Protein AF-0000000087150899 (afdb_homodimer)

Secondary structure (DSSP, 8-state):
----EEEEEEEEEEES-HHHHHHHHHHHH-PEEEEE---TTSPPEEEEEETTEEEEEEETTS-TTTS---TT--TT--EEEEEESS-HHHHHHHHHHTTPPEEEEEEEEE-SSSEEEEEEEE-TT--EEEEEEE-GGG-/----EEEEEEEEEEES-HHHHHHHHHHHH-PEEEEE---TTSPPEEEEEETTEEEEEEETTS-TTTS---TT--BT--EEEEEESS-HHHHHHHHHHTTPPEEEEEEEEE-SSSEEEEEEEE-TT--EEEEEEE-GGG-

Solvent-accessible surface area (backbone atoms only — not comparable to full-atom values): 14673 Å² total; per-residue (Å²): 123,87,49,47,39,46,44,72,34,35,38,51,48,36,28,92,45,61,69,63,46,52,52,44,45,28,68,64,38,45,30,44,82,44,76,46,71,85,46,93,95,50,78,64,45,37,32,38,38,31,67,76,25,29,34,39,55,38,52,59,83,53,56,49,87,84,53,66,62,19,74,40,59,42,44,10,33,48,28,41,29,31,31,31,87,55,50,62,68,52,49,52,52,44,34,53,75,68,70,45,67,72,74,44,63,75,41,81,42,81,50,56,75,43,61,25,39,29,35,28,30,59,50,95,62,30,17,26,37,32,48,25,26,67,52,86,83,65,113,123,87,49,46,40,45,42,74,34,34,36,50,46,35,28,90,45,60,69,63,46,52,51,46,45,28,68,65,37,45,31,44,81,43,76,45,72,84,46,93,96,50,79,64,46,38,33,37,37,30,66,76,24,29,37,39,56,37,53,59,82,53,55,51,86,83,54,66,64,20,73,41,58,44,42,10,32,47,29,41,31,31,30,31,88,56,50,63,68,50,48,53,52,44,34,54,76,68,70,46,68,72,75,44,63,77,40,81,42,82,48,54,74,41,60,26,38,29,35,30,31,60,49,94,61,31,18,26,37,31,47,25,23,67,50,86,85,65,111

Sequence (278 aa):
MAVKVNALDHLVINVTDVVRSVAWYSRILGMEVKVFDPGKGKTPRTSLVFGHQKINVRPRDADKVEWFTADHEAAGSDDLCFLTASTPAEVVAHLKANGVKIEEGPVAKQGARGTLRSVYCRDPDGSLIEISSYEDGAKMAVKVNALDHLVINVTDVVRSVAWYSRILGMEVKVFDPGKGKTPRTSLVFGHQKINVRPRDADKVEWFTADHEAAGSDDLCFLTASTPAEVVAHLKANGVKIEEGPVAKQGARGTLRSVYCRDPDGSLIEISSYEDGAK

Radius of gyration: 18.04 Å; Cα contacts (8 Å, |Δi|>4): 705; chains: 2; bounding box: 52×46×37 Å

Organism: NCBI:txid2511166

InterPro domains:
  IPR004360 Glyoxalase/fosfomycin resistance/dioxygenase domain [PF00903] (8-131)
  IPR029068 Glyoxalase/Bleomycin resistance protein/Dihydroxybiphenyl dioxygenase [G3DSA:3.10.180.10] (9-134)
  IPR029068 Glyoxalase/Bleomycin resistance protein/Dihydroxybiphenyl dioxygenase [SSF54593] (4-134)
  IPR037523 Vicinal oxygen chelate (VOC), core domain [PS51819] (7-134)
  IPR050383 Glyoxalase I/Fosfomycin Resistance Protein Families [PTHR21366] (4-132)

Foldseek 3Di:
DDDDDDDDAEEEAEAQDQVQQQVQCCQLVVWDKDWDDPDDPDDIWIWTDDDRHIYTYHHNPDDCVNPNDDPDHDHQPAEDEDEDPDDQVVSVVSCVVVVFDWPDDQDWDADPQGIWGWIWTAGPRNHIYIYIYDDPPSD/DDDDDDDDAEEEAEAQDQVQQQVQCCQLVVWDKDWDDPDDPDDIWIWTDDDRHIYTYHHNPDDCVNPNDDPDHDHQPAEDEDEDPDDQVVSVVSCVVVPFDWPDDQDWDADPQGIWGWIWTAGPRNHIYIYIYDDPPSD

Structure (mmCIF,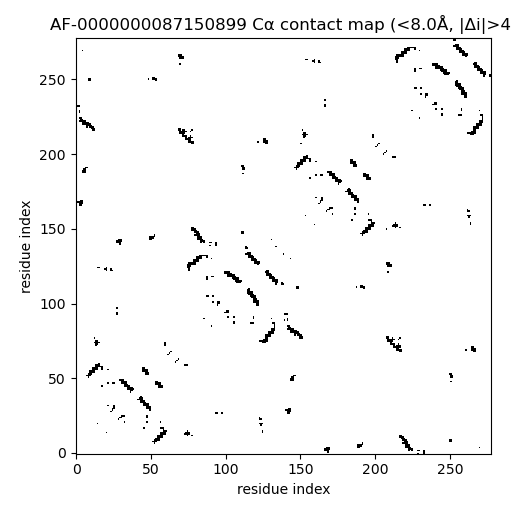 N/CA/C/O backbone):
data_AF-0000000087150899-model_v1
#
loop_
_entity.id
_entity.type
_entity.pdbx_description
1 polymer 'Virulence protein'
#
loop_
_atom_site.group_PDB
_atom_site.id
_atom_site.type_symbol
_atom_site.label_atom_id
_atom_site.label_alt_id
_atom_site.label_comp_id
_atom_site.label_asym_id
_atom_site.label_entity_id
_atom_site.label_seq_id
_atom_site.pdbx_PDB_ins_code
_atom_site.Cartn_x
_atom_site.Cartn_y
_atom_site.Cartn_z
_atom_site.occupancy
_atom_site.B_iso_or_equiv
_atom_site.auth_seq_id
_atom_site.auth_comp_id
_atom_site.auth_asym_id
_atom_site.auth_atom_id
_atom_site.pdbx_PDB_model_num
ATOM 1 N N . MET A 1 1 ? 9.844 -14.883 -20.375 1 64 1 MET A N 1
ATOM 2 C CA . MET A 1 1 ? 9.789 -13.422 -20.422 1 64 1 MET A CA 1
ATOM 3 C C . MET A 1 1 ? 9.742 -12.836 -19.016 1 64 1 MET A C 1
ATOM 5 O O . MET A 1 1 ? 9.258 -13.484 -18.078 1 64 1 MET A O 1
ATOM 9 N N . ALA A 1 2 ? 10.398 -11.664 -18.828 1 86.12 2 ALA A N 1
ATOM 10 C CA . ALA A 1 2 ? 10.562 -11.109 -17.484 1 86.12 2 ALA A CA 1
ATOM 11 C C . ALA A 1 2 ? 9.266 -10.461 -17 1 86.12 2 ALA A C 1
ATOM 13 O O . ALA A 1 2 ? 8.586 -9.766 -17.75 1 86.12 2 ALA A O 1
ATOM 14 N N . VAL A 1 3 ? 8.742 -10.875 -15.938 1 96.56 3 VAL A N 1
ATOM 15 C CA . VAL A 1 3 ? 7.547 -10.297 -15.328 1 96.56 3 VAL A CA 1
ATOM 16 C C . VAL A 1 3 ? 7.871 -8.914 -14.773 1 96.56 3 VAL A C 1
ATOM 18 O O . VAL A 1 3 ? 8.875 -8.734 -14.078 1 96.56 3 VAL A O 1
ATOM 21 N N . LYS A 1 4 ? 7.031 -7.926 -15.133 1 98.12 4 LYS A N 1
ATOM 22 C CA . LYS A 1 4 ? 7.148 -6.555 -14.648 1 98.12 4 LYS A CA 1
ATOM 23 C C . LYS A 1 4 ? 5.797 -6.016 -14.188 1 98.12 4 LYS A C 1
ATOM 25 O O . LYS A 1 4 ? 4.809 -6.098 -14.922 1 98.12 4 LYS A O 1
ATOM 30 N N . VAL A 1 5 ? 5.762 -5.508 -12.984 1 98.5 5 VAL A N 1
ATOM 31 C CA . VAL A 1 5 ? 4.52 -4.93 -12.484 1 98.5 5 VAL A CA 1
ATOM 32 C C . VAL A 1 5 ? 4.484 -3.436 -12.805 1 98.5 5 VAL A C 1
ATOM 34 O O . VAL A 1 5 ? 5.527 -2.797 -12.938 1 98.5 5 VAL A O 1
ATOM 37 N N . ASN A 1 6 ? 3.234 -2.873 -12.859 1 97.5 6 ASN A N 1
ATOM 38 C CA . ASN A 1 6 ? 3.184 -1.495 -13.344 1 97.5 6 ASN A CA 1
ATOM 39 C C . ASN A 1 6 ? 2.23 -0.646 -12.5 1 97.5 6 ASN A C 1
ATOM 41 O O . ASN A 1 6 ? 2.143 0.567 -12.695 1 97.5 6 ASN A O 1
ATOM 45 N N . ALA A 1 7 ? 1.53 -1.272 -11.594 1 97.94 7 ALA A N 1
ATOM 46 C CA . ALA A 1 7 ? 0.624 -0.517 -10.734 1 97.94 7 ALA A CA 1
ATOM 47 C C . ALA A 1 7 ? 0.227 -1.331 -9.508 1 97.94 7 ALA A C 1
ATOM 49 O O . ALA A 1 7 ? 0.261 -2.562 -9.531 1 97.94 7 ALA A O 1
ATOM 50 N N . LEU A 1 8 ? -0.068 -0.659 -8.484 1 98.62 8 LEU A N 1
ATOM 51 C CA . LEU A 1 8 ? -0.74 -1.291 -7.352 1 98.62 8 LEU A CA 1
ATOM 52 C C . LEU A 1 8 ? -2.252 -1.306 -7.559 1 98.62 8 LEU A C 1
ATOM 54 O O . LEU A 1 8 ? -2.852 -0.27 -7.855 1 98.62 8 LEU A O 1
ATOM 58 N N . ASP A 1 9 ? -2.879 -2.43 -7.492 1 98.5 9 ASP A N 1
ATOM 59 C CA . ASP A 1 9 ? -4.336 -2.51 -7.586 1 98.5 9 ASP A CA 1
ATOM 60 C C . ASP A 1 9 ? -4.988 -2.209 -6.238 1 98.5 9 ASP A C 1
ATOM 62 O O . ASP A 1 9 ? -5.883 -1.363 -6.152 1 98.5 9 ASP A O 1
ATOM 66 N N . HIS A 1 10 ? -4.523 -2.951 -5.285 1 98.75 10 HIS A N 1
ATOM 67 C CA . HIS A 1 10 ? -5.051 -2.77 -3.938 1 98.75 10 HIS A CA 1
ATOM 68 C C . HIS A 1 10 ? -4.062 -3.266 -2.887 1 98.75 10 HIS A C 1
ATOM 70 O O . HIS A 1 10 ? -3.031 -3.85 -3.227 1 98.75 10 HIS A O 1
ATOM 76 N N . LEU A 1 11 ? -4.324 -2.939 -1.685 1 98.75 11 LEU A N 1
ATOM 77 C CA . LEU A 1 11 ? -3.605 -3.473 -0.534 1 98.75 11 LEU A CA 1
ATOM 78 C C . LEU A 1 11 ? -4.566 -3.82 0.597 1 98.75 11 LEU A C 1
ATOM 80 O O . LEU A 1 11 ? -5.762 -3.533 0.511 1 98.75 11 LE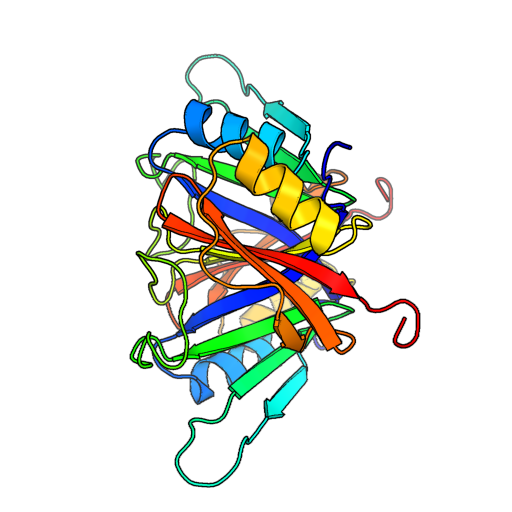U A O 1
ATOM 84 N N . VAL A 1 12 ? -4.062 -4.527 1.57 1 98.44 12 VAL A N 1
ATOM 85 C CA . VAL A 1 12 ? -4.844 -4.891 2.75 1 98.44 12 VAL A CA 1
ATOM 86 C C . VAL A 1 12 ? -4.262 -4.203 3.984 1 98.44 12 VAL A C 1
ATOM 88 O O . VAL A 1 12 ? -3.043 -4.188 4.176 1 98.44 12 VAL A O 1
ATOM 91 N N . ILE A 1 13 ? -5.078 -3.6 4.754 1 98.56 13 ILE A N 1
ATOM 92 C CA . ILE A 1 13 ? -4.664 -3.18 6.086 1 98.56 13 ILE A CA 1
ATOM 93 C C . ILE A 1 13 ? -5.363 -4.039 7.141 1 98.56 13 ILE A C 1
ATOM 95 O O . ILE A 1 13 ? -6.52 -4.426 6.969 1 98.56 13 ILE A O 1
ATOM 99 N N . ASN A 1 14 ? -4.625 -4.375 8.117 1 97.94 14 ASN A N 1
ATOM 100 C CA . ASN A 1 14 ? -5.195 -5.059 9.273 1 97.94 14 ASN A CA 1
ATOM 101 C C . ASN A 1 14 ? -5.582 -4.074 10.375 1 97.94 14 ASN A C 1
ATOM 103 O O . ASN A 1 14 ? -4.801 -3.189 10.727 1 97.94 14 ASN A O 1
ATOM 107 N N . VAL A 1 15 ? -6.762 -4.242 10.938 1 98.25 15 VAL A N 1
ATOM 108 C CA . VAL A 1 15 ? -7.25 -3.246 11.891 1 98.25 15 VAL A CA 1
ATOM 109 C C . VAL A 1 15 ? -7.836 -3.943 13.117 1 98.25 15 VAL A C 1
ATOM 111 O O . VAL A 1 15 ? -8.219 -5.113 13.047 1 98.25 15 VAL A O 1
ATOM 114 N N . THR A 1 16 ? -7.93 -3.201 14.242 1 98.12 16 THR A N 1
ATOM 115 C CA . THR A 1 16 ? -8.492 -3.736 15.477 1 98.12 16 THR A CA 1
ATOM 116 C C . THR A 1 16 ? -10.016 -3.656 15.461 1 98.12 16 THR A C 1
ATOM 118 O O . THR A 1 16 ? -10.688 -4.414 16.156 1 98.12 16 THR A O 1
ATOM 121 N N . ASP A 1 17 ? -10.586 -2.703 14.703 1 97.75 17 ASP A N 1
ATOM 122 C CA . ASP A 1 17 ? -12.016 -2.441 14.609 1 97.75 17 ASP A CA 1
ATOM 123 C C . ASP A 1 17 ? -12.383 -1.941 13.211 1 97.75 17 ASP A C 1
ATOM 125 O O . ASP A 1 17 ? -12.141 -0.78 12.875 1 97.75 17 ASP A O 1
ATOM 129 N N . VAL A 1 18 ? -13.047 -2.83 12.438 1 97 18 VAL A N 1
ATOM 130 C CA . VAL A 1 18 ? -13.344 -2.535 11.039 1 97 18 VAL A CA 1
ATOM 131 C C . VAL A 1 18 ? -14.266 -1.32 10.953 1 97 18 VAL A C 1
ATOM 133 O O . VAL A 1 18 ? -14.023 -0.41 10.156 1 97 18 VAL A O 1
ATOM 136 N N . VAL A 1 19 ? -15.281 -1.249 11.75 1 97.06 19 VAL A N 1
ATOM 137 C CA . VAL A 1 19 ? -16.266 -0.18 11.703 1 97.06 19 VAL A CA 1
ATOM 138 C C . VAL A 1 19 ? -15.602 1.163 11.977 1 97.06 19 VAL A C 1
ATOM 140 O O . VAL A 1 19 ? -15.797 2.125 11.227 1 97.06 19 VAL A O 1
ATOM 143 N N . ARG A 1 20 ? -14.789 1.207 13.008 1 98.31 20 ARG A N 1
ATOM 144 C CA . ARG A 1 20 ? -14.078 2.43 13.383 1 98.31 20 ARG A CA 1
ATOM 145 C C . ARG A 1 20 ? -13.133 2.873 12.273 1 98.31 20 ARG A C 1
ATOM 147 O O . ARG A 1 20 ? -13.094 4.055 11.922 1 98.31 20 ARG A O 1
ATOM 154 N N . SER A 1 21 ? -12.391 1.942 11.742 1 98.5 21 SER A N 1
ATOM 155 C CA . SER A 1 21 ? -11.406 2.262 10.719 1 98.5 21 SER A CA 1
ATOM 156 C C . SER A 1 21 ? -12.086 2.756 9.438 1 98.5 21 SER A C 1
ATOM 158 O O . SER A 1 21 ? -11.695 3.783 8.883 1 98.5 21 SER A O 1
ATOM 160 N N . VAL A 1 22 ? -13.031 2.07 9.016 1 98.19 22 VAL A N 1
ATOM 161 C CA . VAL A 1 22 ? -13.711 2.416 7.773 1 98.19 22 VAL A CA 1
ATOM 162 C C . VAL A 1 22 ? -14.375 3.789 7.91 1 98.19 22 VAL A C 1
ATOM 164 O O . VAL A 1 22 ? -14.336 4.594 6.977 1 98.19 22 VAL A O 1
ATOM 167 N N . ALA A 1 23 ? -14.977 4.055 9.023 1 98.5 23 ALA A N 1
ATOM 168 C CA . ALA A 1 23 ? -15.57 5.367 9.266 1 98.5 23 ALA A CA 1
ATOM 169 C C . ALA A 1 23 ? -14.516 6.469 9.195 1 98.5 23 ALA A C 1
ATOM 171 O O . ALA A 1 23 ? -14.758 7.535 8.625 1 98.5 23 ALA A O 1
ATOM 172 N N . TRP A 1 24 ? -13.414 6.184 9.758 1 98.69 24 TRP A N 1
ATOM 173 C CA . TRP A 1 24 ? -12.344 7.172 9.758 1 98.69 24 TRP A CA 1
ATOM 174 C C . TRP A 1 24 ? -11.852 7.441 8.336 1 98.69 24 TRP A C 1
ATOM 176 O O . TRP A 1 24 ? -11.766 8.594 7.914 1 98.69 24 TRP A O 1
ATOM 186 N N . TYR A 1 25 ? -11.5 6.418 7.594 1 98.88 25 TYR A N 1
ATOM 187 C CA . TYR A 1 25 ? -10.961 6.57 6.246 1 98.88 25 TYR A CA 1
ATOM 188 C C . TYR A 1 25 ? -11.977 7.238 5.328 1 98.88 25 TYR A C 1
ATOM 190 O O . TYR A 1 25 ? -11.602 8.008 4.438 1 98.88 25 TYR A O 1
ATOM 198 N N . SER A 1 26 ? -13.203 6.875 5.539 1 98.56 26 SER A N 1
ATOM 199 C CA . SER A 1 26 ? -14.25 7.512 4.75 1 98.56 26 SER A CA 1
ATOM 200 C C . SER A 1 26 ? -14.359 9 5.074 1 98.56 26 SER A C 1
ATOM 202 O O . SER A 1 26 ? -14.383 9.836 4.172 1 98.56 26 SER A O 1
ATOM 204 N N . ARG A 1 27 ? -14.383 9.328 6.293 1 98.31 27 ARG A N 1
ATOM 205 C CA . ARG A 1 27 ? -14.57 10.703 6.734 1 98.31 27 ARG A CA 1
ATOM 206 C C . ARG A 1 27 ? -13.344 11.547 6.434 1 98.31 27 ARG A C 1
ATOM 208 O O . ARG A 1 27 ? -13.461 12.68 5.957 1 98.31 27 ARG A O 1
ATOM 215 N N . ILE A 1 28 ? -12.203 11.031 6.668 1 98.69 28 ILE A N 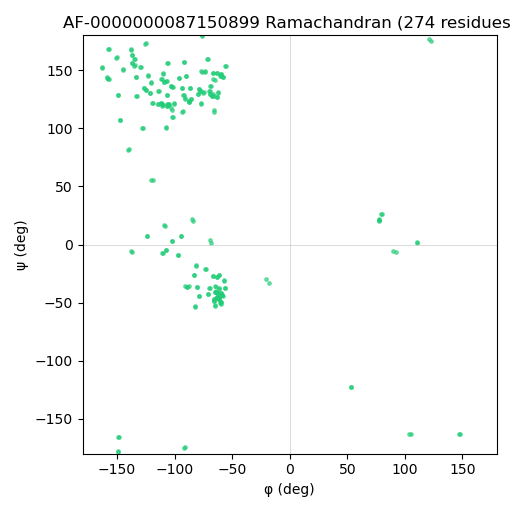1
ATOM 216 C CA . ILE A 1 28 ? -10.984 11.828 6.652 1 98.69 28 ILE A CA 1
ATOM 217 C C . ILE A 1 28 ? -10.398 11.852 5.242 1 98.69 28 ILE A C 1
ATOM 219 O O . ILE A 1 28 ? -9.859 12.867 4.801 1 98.69 28 ILE A O 1
ATOM 223 N N . LEU A 1 29 ? -10.508 10.703 4.535 1 98.81 29 LEU A N 1
ATOM 224 C CA . LEU A 1 29 ? -9.836 10.609 3.246 1 98.81 29 LEU A CA 1
ATOM 225 C C . LEU A 1 29 ? -10.844 10.594 2.104 1 98.81 29 LEU A C 1
ATOM 227 O O . LEU A 1 29 ? -10.461 10.594 0.932 1 98.81 29 LEU A O 1
ATOM 231 N N . GLY A 1 30 ? -12.125 10.508 2.436 1 98.62 30 GLY A N 1
ATOM 232 C CA . GLY A 1 30 ? -13.172 10.57 1.428 1 98.62 30 GLY A CA 1
ATOM 233 C C . GLY A 1 30 ? -13.344 9.281 0.656 1 98.62 30 GLY A C 1
ATOM 234 O O . GLY A 1 30 ? -13.883 9.273 -0.453 1 98.62 30 GLY A O 1
ATOM 235 N N . MET A 1 31 ? -12.898 8.203 1.192 1 98.62 31 MET A N 1
ATOM 236 C CA . MET A 1 31 ? -12.992 6.926 0.487 1 98.62 31 MET A CA 1
ATOM 237 C C . MET A 1 31 ? -14.414 6.375 0.538 1 98.62 31 MET A C 1
ATOM 239 O O . MET A 1 31 ? -15.133 6.578 1.522 1 98.62 31 MET A O 1
ATOM 243 N N . GLU A 1 32 ? -14.742 5.676 -0.499 1 98.38 32 GLU A N 1
ATOM 244 C CA . GLU A 1 32 ? -16.047 5.016 -0.558 1 98.38 32 GLU A CA 1
ATOM 245 C C . GLU A 1 32 ? -15.992 3.637 0.099 1 98.38 32 GLU A C 1
ATOM 247 O O . GLU A 1 32 ? -15.102 2.836 -0.194 1 98.38 32 GLU A O 1
ATOM 252 N N . VAL A 1 33 ? -16.984 3.354 0.902 1 98 33 VAL A N 1
ATOM 253 C CA . VAL A 1 33 ? -17.047 2.07 1.593 1 98 33 VAL A CA 1
ATOM 254 C C . VAL A 1 33 ? -17.859 1.08 0.761 1 98 33 VAL A C 1
ATOM 256 O O . VAL A 1 33 ? -18.969 1.399 0.306 1 98 33 VAL A O 1
ATOM 259 N N . LYS A 1 34 ? -17.281 -0.061 0.546 1 97.06 34 LYS A N 1
ATOM 260 C CA . LYS A 1 34 ? -17.984 -1.18 -0.073 1 97.06 34 LYS A CA 1
ATOM 261 C C . LYS A 1 34 ? -17.922 -2.426 0.807 1 97.06 34 LYS A C 1
ATOM 263 O O . LYS A 1 34 ? -16.859 -2.789 1.296 1 97.06 34 LYS A O 1
ATOM 268 N N . VAL A 1 35 ? -19.047 -3.031 0.977 1 94.56 35 VAL A N 1
ATOM 269 C CA . VAL A 1 35 ? -19.109 -4.238 1.794 1 94.56 35 VAL A CA 1
ATOM 270 C C . VAL A 1 35 ? -19.609 -5.41 0.95 1 94.56 35 VAL A C 1
ATOM 272 O O . VAL A 1 35 ? -20.625 -5.293 0.259 1 94.56 35 VAL A O 1
ATOM 275 N N . PHE A 1 36 ? -18.828 -6.363 0.905 1 88.56 36 PHE A N 1
ATOM 276 C CA . PHE A 1 36 ? -19.234 -7.621 0.293 1 88.56 36 PHE A CA 1
ATOM 277 C C . PHE A 1 36 ? -19.625 -8.641 1.357 1 88.56 36 PHE A C 1
ATOM 279 O O . PHE A 1 36 ? -18.797 -9.008 2.201 1 88.56 36 PHE A O 1
ATOM 286 N N . ASP A 1 37 ? -20.828 -9.039 1.219 1 82.88 37 ASP A N 1
ATOM 287 C CA . ASP A 1 37 ? -21.344 -10.047 2.137 1 82.88 37 ASP A CA 1
ATOM 288 C C . ASP A 1 37 ? -21.5 -11.398 1.441 1 82.88 37 ASP A C 1
ATOM 290 O O . ASP A 1 37 ? -22.406 -11.586 0.631 1 82.88 37 ASP A O 1
ATOM 294 N N . PRO A 1 38 ? -20.484 -12.242 1.727 1 75 38 PRO A N 1
ATOM 295 C CA . PRO A 1 38 ? -20.562 -13.531 1.039 1 75 38 PRO A CA 1
ATOM 296 C C . PRO A 1 38 ? -21.703 -14.398 1.542 1 75 38 PRO A C 1
ATOM 298 O O . PRO A 1 38 ? -21.938 -15.492 1.019 1 75 38 PRO A O 1
ATOM 301 N N . GLY A 1 39 ? -22.484 -13.992 2.375 1 73.69 39 GLY A N 1
ATOM 302 C CA . GLY A 1 39 ? -23.625 -14.742 2.857 1 73.69 39 GLY A CA 1
ATOM 303 C C . GLY A 1 39 ? -23.422 -15.336 4.234 1 73.69 39 GLY A C 1
ATOM 304 O O . GLY A 1 39 ? -22.484 -14.961 4.945 1 73.69 39 GLY A O 1
ATOM 305 N N . LYS A 1 40 ? -24.297 -16.344 4.574 1 69.25 40 LYS A N 1
ATOM 306 C CA . LYS A 1 40 ? -24.422 -16.844 5.938 1 69.25 40 LYS A CA 1
ATOM 307 C C . LYS A 1 40 ? -23.141 -17.547 6.383 1 69.25 40 LYS A C 1
ATOM 309 O O . LYS A 1 40 ? -22.578 -18.359 5.637 1 69.25 40 LYS A O 1
ATOM 314 N N . GLY A 1 41 ? -22.531 -17.234 7.578 1 68.38 41 GLY A N 1
ATOM 315 C CA . GLY A 1 41 ? -21.422 -17.906 8.242 1 68.38 41 GLY A CA 1
ATOM 316 C C . GLY A 1 41 ? -20.062 -17.359 7.84 1 68.38 41 GLY A C 1
ATOM 317 O O . GLY A 1 41 ? -19.047 -17.766 8.398 1 68.38 41 GLY A O 1
ATOM 318 N N . LYS A 1 42 ? -20.078 -16.406 6.832 1 72.56 42 LYS A N 1
ATOM 319 C CA . LYS A 1 42 ? -18.781 -15.875 6.434 1 72.56 42 LYS A CA 1
ATOM 320 C C . LYS A 1 42 ? -18.625 -14.414 6.84 1 72.56 42 LYS A C 1
ATOM 322 O O . LYS A 1 42 ? -19.609 -13.68 6.93 1 72.56 42 LYS A O 1
ATOM 327 N N . THR A 1 43 ? -17.5 -14.047 7.23 1 76.38 43 THR A N 1
ATOM 328 C CA . THR A 1 43 ? -17.203 -12.672 7.637 1 76.38 43 THR A CA 1
ATOM 329 C C . THR A 1 43 ? -17.281 -11.727 6.441 1 76.38 43 THR A C 1
ATOM 331 O O . THR A 1 43 ? -16.719 -12.008 5.383 1 76.38 43 THR A O 1
ATOM 334 N N . PRO A 1 44 ? -18.047 -10.695 6.621 1 87.06 44 PRO A N 1
ATOM 335 C CA . PRO A 1 44 ? -18.109 -9.695 5.547 1 87.06 44 PRO A CA 1
ATOM 336 C C . PRO A 1 44 ? -16.734 -9.109 5.215 1 87.06 44 PRO A C 1
ATOM 338 O O . PRO A 1 44 ? -15.898 -8.961 6.105 1 87.06 44 PRO A O 1
ATOM 341 N N . ARG A 1 45 ? -16.578 -8.859 3.914 1 93.19 45 ARG A N 1
ATOM 342 C CA . ARG A 1 45 ? -15.359 -8.195 3.449 1 93.19 45 ARG A CA 1
ATOM 343 C C . ARG A 1 45 ? -15.617 -6.727 3.145 1 93.19 45 ARG A C 1
ATOM 345 O O . ARG A 1 45 ? -16.5 -6.398 2.342 1 93.19 45 ARG A O 1
ATOM 352 N N . THR A 1 46 ? -14.984 -5.922 3.879 1 96.81 46 THR A N 1
ATOM 353 C CA . THR A 1 46 ? -15.133 -4.484 3.684 1 96.81 46 THR A CA 1
ATOM 354 C C . THR A 1 46 ? -13.938 -3.916 2.928 1 96.81 46 THR A C 1
ATOM 356 O O . THR A 1 46 ? -12.789 -4.277 3.207 1 96.81 46 THR A O 1
ATOM 359 N N . SER A 1 47 ? -14.25 -3.072 1.959 1 98.06 47 SER A N 1
ATOM 360 C CA . SER A 1 47 ? -13.195 -2.393 1.219 1 98.06 47 SER A CA 1
ATOM 361 C C . SER A 1 47 ? -13.438 -0.887 1.166 1 98.06 47 SER A C 1
ATOM 363 O O . SER A 1 47 ? -14.562 -0.428 1.347 1 98.06 47 SER A O 1
ATOM 365 N N . LEU A 1 48 ? -12.391 -0.143 1.042 1 98.69 48 LEU A N 1
ATOM 366 C CA . LEU A 1 48 ? -12.375 1.3 0.829 1 98.69 48 LEU A CA 1
ATOM 367 C C . LEU A 1 48 ? -11.883 1.638 -0.575 1 98.69 48 LEU A C 1
ATOM 369 O O . LEU A 1 48 ? -10.734 1.34 -0.925 1 98.69 48 LEU A O 1
ATOM 373 N N . VAL A 1 49 ? -12.727 2.279 -1.333 1 98.5 49 VAL A N 1
ATOM 374 C CA . VAL A 1 49 ? -12.398 2.555 -2.727 1 98.5 49 VAL A CA 1
ATOM 375 C C . VAL A 1 49 ? -11.977 4.016 -2.879 1 98.5 49 VAL A C 1
ATOM 377 O O . VAL A 1 49 ? -12.617 4.914 -2.326 1 98.5 49 VAL A O 1
ATOM 380 N N . PHE A 1 50 ? -10.945 4.25 -3.621 1 98.31 50 PHE A N 1
ATOM 381 C CA . PHE A 1 50 ? -10.453 5.578 -3.959 1 98.31 50 PHE A CA 1
ATOM 382 C C . PHE A 1 50 ? -9.797 5.582 -5.332 1 98.31 50 PHE A C 1
ATOM 384 O O . PHE A 1 50 ? -8.914 4.762 -5.609 1 98.31 50 PHE A O 1
ATOM 391 N N . GLY A 1 51 ? -10.211 6.512 -6.191 1 97.12 51 GLY A N 1
ATOM 392 C CA . GLY A 1 51 ? -9.727 6.461 -7.562 1 97.12 51 GLY A CA 1
ATOM 393 C C . GLY A 1 51 ? -9.953 5.113 -8.219 1 97.12 51 GLY A C 1
ATOM 394 O O . GLY A 1 51 ? -11.086 4.617 -8.266 1 97.12 51 GLY A O 1
ATOM 395 N N . HIS A 1 52 ? -8.891 4.5 -8.688 1 96.44 52 HIS A N 1
ATOM 396 C CA . HIS A 1 52 ? -8.961 3.205 -9.352 1 96.44 52 HIS A CA 1
ATOM 397 C C . HIS A 1 52 ? -8.383 2.102 -8.469 1 96.44 52 HIS A C 1
ATOM 399 O O . HIS A 1 52 ? -8.016 1.032 -8.969 1 96.44 52 HIS A O 1
ATOM 405 N N . GLN A 1 53 ? -8.25 2.381 -7.297 1 98.25 53 GLN A N 1
ATOM 406 C CA . GLN A 1 53 ? -7.645 1.451 -6.348 1 98.25 53 GLN A CA 1
ATOM 407 C C . GLN A 1 53 ? -8.57 1.188 -5.164 1 98.25 53 GLN A C 1
ATOM 409 O O . GLN A 1 53 ? -9.641 1.795 -5.059 1 98.25 53 GLN A O 1
ATOM 414 N N . LYS A 1 54 ? -8.188 0.251 -4.301 1 98.44 54 LYS A N 1
ATOM 415 C CA . LYS A 1 54 ? -8.938 0.012 -3.072 1 98.44 54 LYS A CA 1
ATOM 416 C C . LYS A 1 54 ? -8.031 -0.517 -1.966 1 98.44 54 LYS A C 1
ATOM 418 O O . LYS A 1 54 ? -6.898 -0.928 -2.229 1 98.44 54 LYS A O 1
ATOM 423 N N . ILE A 1 55 ? -8.5 -0.385 -0.781 1 98.81 55 ILE A N 1
ATOM 424 C CA . ILE A 1 55 ? -7.945 -1.022 0.409 1 98.81 55 ILE A CA 1
ATOM 425 C C . ILE A 1 55 ? -8.922 -2.076 0.928 1 98.81 55 ILE A C 1
ATOM 427 O O . ILE A 1 55 ? -10.094 -1.777 1.181 1 98.81 55 ILE A O 1
ATOM 431 N N . ASN A 1 56 ? -8.484 -3.311 1.022 1 98.19 56 ASN A N 1
ATOM 432 C CA . ASN A 1 56 ? -9.25 -4.281 1.799 1 98.19 56 ASN A CA 1
ATOM 433 C C . ASN A 1 56 ? -8.992 -4.133 3.295 1 98.19 56 ASN A C 1
ATOM 435 O O . ASN A 1 56 ? -7.836 -4.078 3.725 1 98.19 56 ASN A O 1
ATOM 439 N N . VAL A 1 57 ? -10.023 -4.047 4.031 1 98.12 57 VAL A N 1
ATOM 440 C CA . VAL A 1 57 ? -9.914 -3.832 5.473 1 98.12 57 VAL A CA 1
ATOM 441 C C . VAL A 1 57 ? -10.141 -5.152 6.207 1 98.12 57 VAL A C 1
ATOM 443 O O . VAL A 1 57 ? -11.266 -5.648 6.281 1 98.12 57 VAL A O 1
ATOM 446 N N . ARG A 1 58 ? -9.102 -5.676 6.766 1 96.69 58 ARG A N 1
ATOM 447 C CA . ARG A 1 58 ? -9.109 -7 7.379 1 96.69 58 ARG A CA 1
ATOM 448 C C . ARG A 1 58 ? -9.078 -6.898 8.898 1 96.69 58 ARG A C 1
ATOM 450 O O . ARG A 1 58 ? -8.211 -6.223 9.461 1 96.69 58 ARG A O 1
ATOM 457 N N . PRO A 1 59 ? -10.023 -7.594 9.547 1 95.25 59 PRO A N 1
ATOM 458 C CA . PRO A 1 59 ? -9.852 -7.676 11 1 95.25 59 PRO A CA 1
ATOM 459 C C . PRO A 1 59 ? -8.57 -8.398 11.406 1 95.25 59 PRO A C 1
ATOM 461 O O . PRO A 1 59 ? -8.289 -9.492 10.914 1 95.25 59 PRO A O 1
ATOM 464 N N . ARG A 1 60 ? -7.855 -7.797 12.266 1 92.75 60 ARG A N 1
ATOM 465 C CA . ARG A 1 60 ? -6.566 -8.359 12.656 1 92.75 60 ARG A CA 1
ATOM 466 C C . ARG A 1 60 ? -6.727 -9.781 13.195 1 92.75 60 ARG A C 1
ATOM 468 O O . ARG A 1 60 ? -5.844 -10.617 13.016 1 92.75 60 ARG A O 1
ATOM 475 N N . ASP A 1 61 ? -7.844 -10.094 13.812 1 91.12 61 ASP A N 1
ATOM 476 C CA . ASP A 1 61 ? -8.055 -11.383 14.453 1 91.12 61 ASP A CA 1
ATOM 477 C C . ASP A 1 61 ? -8.75 -12.359 13.516 1 91.12 61 ASP A C 1
ATOM 479 O O . ASP A 1 61 ? -9.141 -13.461 13.922 1 91.12 61 ASP A O 1
ATOM 483 N N . ALA A 1 62 ? -8.906 -11.953 12.273 1 89.19 62 ALA A N 1
ATOM 484 C CA . ALA A 1 62 ? -9.5 -12.867 11.305 1 89.19 62 ALA A CA 1
ATOM 485 C C . ALA A 1 62 ? -8.664 -14.133 11.156 1 89.19 62 ALA A C 1
ATOM 487 O O . ALA A 1 62 ? -7.434 -14.086 11.234 1 89.19 62 ALA A O 1
ATOM 488 N N . ASP A 1 63 ? -9.336 -15.203 10.945 1 85.88 63 ASP A N 1
ATOM 489 C CA . ASP A 1 63 ? -8.664 -16.484 10.703 1 85.88 63 ASP A CA 1
ATOM 490 C C . ASP A 1 63 ? -7.828 -16.438 9.422 1 85.88 63 ASP A C 1
ATOM 492 O O . ASP A 1 63 ? -8.344 -16.109 8.352 1 85.88 63 ASP A O 1
ATOM 496 N N . LYS A 1 64 ? -6.598 -16.781 9.523 1 86.62 64 LYS A N 1
ATOM 497 C CA . LYS A 1 64 ? -5.676 -16.656 8.391 1 86.62 64 LYS A CA 1
ATOM 498 C C . LYS A 1 64 ? -5.957 -17.734 7.34 1 86.62 64 LYS A C 1
ATOM 500 O O . LYS A 1 64 ? -5.527 -17.594 6.191 1 86.62 64 LYS A O 1
ATOM 505 N N . VAL A 1 65 ? -6.598 -18.781 7.738 1 84.75 65 VAL A N 1
ATOM 506 C CA . VAL A 1 65 ? -6.992 -19.781 6.754 1 84.75 65 VAL A CA 1
ATOM 507 C C . VAL A 1 65 ? -8.094 -19.219 5.852 1 84.75 65 VAL A C 1
ATOM 509 O O . VAL A 1 65 ? -8.062 -19.406 4.637 1 84.75 65 VAL A O 1
ATOM 512 N N . GLU A 1 66 ? -8.93 -18.484 6.43 1 84.44 66 GLU A N 1
ATOM 513 C CA . GLU A 1 66 ? -10.055 -17.906 5.699 1 84.44 66 GLU A CA 1
ATOM 514 C C . GLU A 1 66 ? -9.625 -16.656 4.926 1 84.44 66 GLU A C 1
ATOM 516 O O . GLU A 1 66 ? -10.148 -16.391 3.844 1 84.44 66 GLU A O 1
ATOM 521 N N . TRP A 1 67 ? -8.727 -15.93 5.57 1 91.19 67 TRP A N 1
ATOM 522 C CA . TRP A 1 67 ? -8.219 -14.695 4.984 1 91.19 67 TRP A CA 1
ATOM 523 C C . TRP A 1 67 ? -6.723 -14.547 5.242 1 91.19 67 TRP A C 1
ATOM 525 O O . TRP A 1 67 ? -6.309 -13.773 6.109 1 91.19 67 TRP A O 1
ATOM 535 N N . PHE A 1 68 ? -6.008 -15.266 4.355 1 93.12 68 PHE A N 1
ATOM 536 C CA . PHE A 1 68 ? -4.57 -15.242 4.594 1 93.12 68 PHE A CA 1
ATOM 537 C C . PHE A 1 68 ? -3.979 -13.891 4.203 1 93.12 68 PHE A C 1
ATOM 539 O O . PHE A 1 68 ? -4.512 -13.203 3.336 1 93.12 68 PHE A O 1
ATOM 546 N N . THR A 1 69 ? -2.975 -13.5 4.887 1 95.56 69 THR A N 1
ATOM 547 C CA . THR A 1 69 ? -2.299 -12.219 4.746 1 95.56 69 THR A CA 1
ATOM 548 C C . THR A 1 69 ? -0.813 -12.352 5.07 1 95.56 69 THR A C 1
ATOM 550 O O . THR A 1 69 ? -0.26 -13.453 5.031 1 95.56 69 THR A O 1
ATOM 553 N N . ALA A 1 70 ? -0.156 -11.305 5.266 1 96.94 70 ALA A N 1
ATOM 554 C CA . ALA A 1 70 ? 1.274 -11.266 5.562 1 96.94 70 ALA A CA 1
ATOM 555 C C . ALA A 1 70 ? 1.605 -12.125 6.781 1 96.94 70 ALA A C 1
ATOM 557 O O . ALA A 1 70 ? 0.755 -12.328 7.648 1 96.94 70 ALA A O 1
ATOM 558 N N . ASP A 1 71 ? 2.791 -12.625 6.875 1 95.38 71 ASP A N 1
ATOM 559 C CA . ASP A 1 71 ? 3.229 -13.477 7.977 1 95.38 71 ASP A CA 1
ATOM 560 C C . ASP A 1 71 ? 3.23 -12.719 9.297 1 95.38 71 ASP A C 1
ATOM 562 O O . ASP A 1 71 ? 2.906 -13.281 10.344 1 95.38 71 ASP A O 1
ATOM 566 N N . HIS A 1 72 ? 3.582 -11.422 9.188 1 95.69 72 HIS A N 1
ATOM 567 C CA . HIS A 1 72 ? 3.695 -10.609 10.391 1 95.69 72 HIS A CA 1
ATOM 568 C C . HIS A 1 72 ? 2.738 -9.422 10.344 1 95.69 72 HIS A C 1
ATOM 570 O O . HIS A 1 72 ? 3.15 -8.273 10.531 1 95.69 72 HIS A O 1
ATOM 576 N N . GLU A 1 73 ? 1.486 -9.781 10.156 1 94.06 73 GLU A N 1
ATOM 577 C CA . GLU A 1 73 ? 0.444 -8.758 10.07 1 94.06 73 GLU A CA 1
ATOM 578 C C . GLU A 1 73 ? 0.268 -8.039 11.406 1 94.06 73 GLU A C 1
ATOM 580 O O . GLU A 1 73 ? 0.441 -8.641 12.469 1 94.06 73 GLU A O 1
ATOM 585 N N . ALA A 1 74 ? -0.082 -6.762 11.352 1 95.69 74 ALA A N 1
ATOM 586 C CA . ALA A 1 74 ? -0.356 -5.984 12.555 1 95.69 74 ALA A CA 1
ATOM 587 C C . ALA A 1 74 ? -1.247 -4.785 12.242 1 95.69 74 ALA A C 1
ATOM 589 O O . ALA A 1 74 ? -1.111 -4.16 11.188 1 95.69 74 ALA A O 1
ATOM 590 N N . ALA A 1 75 ? -2.113 -4.523 13.164 1 97.5 75 ALA A N 1
ATOM 591 C CA . ALA A 1 75 ? -2.842 -3.262 13.078 1 97.5 75 ALA A CA 1
ATOM 592 C C . ALA A 1 75 ? -1.918 -2.074 13.328 1 97.5 75 ALA A C 1
ATOM 594 O O . ALA A 1 75 ? -1.077 -2.115 14.234 1 97.5 75 ALA A O 1
ATOM 595 N N . GLY A 1 76 ? -2.062 -1.032 12.508 1 98 76 GLY A N 1
ATOM 596 C CA . GLY A 1 76 ? -1.256 0.161 12.711 1 98 76 GLY A CA 1
ATOM 597 C C . GLY A 1 76 ? 0.154 0.027 12.164 1 98 76 GLY A C 1
ATOM 598 O O . GLY A 1 76 ? 1.078 0.681 12.656 1 98 76 GLY A O 1
ATOM 599 N N . SER A 1 77 ? 0.346 -0.83 11.156 1 97.69 77 SER A N 1
ATOM 600 C CA . SER A 1 77 ? 1.693 -1.095 10.656 1 97.69 77 SER A CA 1
ATOM 601 C C . SER A 1 77 ? 1.919 -0.448 9.297 1 97.69 77 SER A C 1
ATOM 603 O O . SER A 1 77 ? 3.037 -0.455 8.781 1 97.69 77 SER A O 1
ATOM 605 N N . ASP A 1 78 ? 0.965 0.136 8.703 1 98.44 78 ASP A N 1
ATOM 606 C CA . ASP A 1 78 ? 1.045 0.607 7.32 1 98.44 78 ASP A CA 1
ATOM 607 C C . ASP A 1 78 ? 1.55 2.047 7.262 1 98.44 78 ASP A C 1
ATOM 609 O O . ASP A 1 78 ? 1.303 2.836 8.18 1 98.44 78 ASP A O 1
ATOM 613 N N . ASP A 1 79 ? 2.281 2.4 6.32 1 98.69 79 ASP A N 1
ATOM 614 C CA . ASP A 1 79 ? 2.803 3.719 5.973 1 98.69 79 ASP A CA 1
ATOM 615 C C . ASP A 1 79 ? 2.494 4.062 4.516 1 98.69 79 ASP A C 1
ATOM 617 O O . ASP A 1 79 ? 3.162 3.574 3.602 1 98.69 79 ASP A O 1
ATOM 621 N N . LEU A 1 80 ? 1.455 4.875 4.328 1 98.88 80 LEU A N 1
ATOM 622 C CA . LEU A 1 80 ? 0.829 5.07 3.025 1 98.88 80 LEU A CA 1
ATOM 623 C C . LEU A 1 80 ? 0.752 6.551 2.674 1 98.88 80 LEU A C 1
ATOM 625 O O . LEU A 1 80 ? 0.379 7.375 3.514 1 98.88 80 LEU A O 1
ATOM 629 N N . CYS A 1 81 ? 1.104 6.887 1.48 1 98.88 81 CYS A N 1
ATOM 630 C CA . CYS A 1 81 ? 0.965 8.242 0.973 1 98.88 81 CYS A CA 1
ATOM 631 C C . CYS A 1 81 ? -0.115 8.32 -0.099 1 98.88 81 CYS A C 1
ATOM 633 O O . CYS A 1 81 ? 0.004 7.688 -1.151 1 98.88 81 CYS A O 1
ATOM 635 N N . PHE A 1 82 ? -1.115 9.117 0.115 1 98.81 82 PHE A N 1
ATOM 636 C CA . PHE A 1 82 ? -2.223 9.289 -0.818 1 98.81 82 PHE A CA 1
ATOM 637 C C . PHE A 1 82 ? -2.178 10.68 -1.455 1 98.81 82 PHE A C 1
ATOM 639 O O . PHE A 1 82 ? -1.803 11.656 -0.804 1 98.81 82 PHE A O 1
ATOM 646 N N . LEU A 1 83 ? -2.619 10.711 -2.668 1 98.5 83 LEU A N 1
ATOM 647 C CA . LEU A 1 83 ? -2.693 11.977 -3.4 1 98.5 83 LEU A CA 1
ATOM 648 C C . LEU A 1 83 ? -4.094 12.57 -3.312 1 98.5 83 LEU A C 1
ATOM 650 O O . LEU A 1 83 ? -5.086 11.844 -3.34 1 98.5 83 LEU A O 1
ATOM 654 N N . THR A 1 84 ? -4.125 13.859 -3.221 1 98.31 84 THR A N 1
ATOM 655 C CA . THR A 1 84 ? -5.375 14.609 -3.271 1 98.31 84 THR A CA 1
ATOM 656 C C . THR A 1 84 ? -5.227 15.852 -4.145 1 98.31 84 THR A C 1
ATOM 658 O O . THR A 1 84 ? -4.117 16.344 -4.355 1 98.31 84 THR A O 1
ATOM 661 N N . ALA A 1 85 ? -6.305 16.344 -4.66 1 96.38 85 ALA A N 1
ATOM 662 C CA . ALA A 1 85 ? -6.32 17.609 -5.387 1 96.38 85 ALA A CA 1
ATOM 663 C C . ALA A 1 85 ? -6.375 18.781 -4.43 1 96.38 85 ALA A C 1
ATOM 665 O O . ALA A 1 85 ? -6.16 19.938 -4.832 1 96.38 85 ALA A O 1
ATOM 666 N N . SER A 1 86 ? -6.766 18.578 -3.156 1 97.19 86 SER A N 1
ATOM 667 C CA . SER A 1 86 ? -6.828 19.641 -2.154 1 97.19 86 SER A CA 1
ATOM 668 C C . SER A 1 86 ? -5.449 20.219 -1.887 1 97.19 86 SER A C 1
ATOM 670 O O . SER A 1 86 ? -4.441 19.516 -1.954 1 97.19 86 SER A O 1
ATOM 672 N N . THR A 1 87 ? -5.395 21.5 -1.585 1 96.25 87 THR A N 1
ATOM 673 C CA . THR A 1 87 ? -4.145 22.125 -1.188 1 96.25 87 THR A CA 1
ATOM 674 C C . THR A 1 87 ? -3.721 21.656 0.204 1 96.25 87 THR A C 1
ATOM 676 O O . THR A 1 87 ? -4.555 21.219 0.993 1 96.25 87 THR A O 1
ATOM 679 N N . PRO A 1 88 ? -2.43 21.812 0.481 1 97.25 88 PRO A N 1
ATOM 680 C CA . PRO A 1 88 ? -1.99 21.469 1.836 1 97.25 88 PRO A CA 1
ATOM 681 C C . PRO A 1 88 ? -2.758 22.234 2.914 1 97.25 88 PRO A C 1
ATOM 683 O O . PRO A 1 88 ? -3.066 21.672 3.969 1 97.25 88 PRO A O 1
ATOM 686 N N . ALA A 1 89 ? -3.066 23.469 2.652 1 97.12 89 ALA A N 1
ATOM 687 C CA . ALA A 1 89 ? -3.811 24.281 3.621 1 97.12 89 ALA A CA 1
ATOM 688 C C . ALA A 1 89 ? -5.207 23.703 3.85 1 97.12 89 ALA A C 1
ATOM 690 O O . ALA A 1 89 ? -5.695 23.672 4.984 1 97.12 89 ALA A O 1
ATOM 691 N N . GLU A 1 90 ? -5.82 23.281 2.836 1 97.88 90 GLU A N 1
ATOM 692 C CA . GLU A 1 90 ? -7.137 22.656 2.947 1 97.88 90 GLU A CA 1
ATOM 693 C C . GLU A 1 90 ? -7.062 21.344 3.732 1 97.88 90 GLU A C 1
ATOM 695 O O . GLU A 1 90 ? -7.961 21.031 4.52 1 97.88 90 GLU A O 1
ATOM 700 N N . VAL A 1 91 ? -6.051 20.578 3.492 1 98.56 91 VAL A N 1
ATOM 701 C CA . VAL A 1 91 ? -5.863 19.328 4.211 1 98.56 91 VAL A CA 1
ATOM 702 C C . VAL A 1 91 ? -5.691 19.594 5.703 1 98.56 91 VAL A C 1
ATOM 704 O O . VAL A 1 91 ? -6.324 18.953 6.539 1 98.56 91 VAL A O 1
ATOM 707 N N . VAL A 1 92 ? -4.867 20.562 6.031 1 98.5 92 VAL A N 1
ATOM 708 C CA . VAL A 1 92 ? -4.629 20.922 7.422 1 98.5 92 VAL A CA 1
ATOM 709 C C . VAL A 1 92 ? -5.941 21.344 8.078 1 98.5 92 VAL A C 1
ATOM 711 O O . VAL A 1 92 ? -6.273 20.891 9.172 1 98.5 92 VAL A O 1
ATOM 714 N N . ALA A 1 93 ? -6.648 22.219 7.438 1 98.5 93 ALA A N 1
ATOM 715 C CA . ALA A 1 93 ? -7.922 22.703 7.969 1 98.5 93 ALA A CA 1
ATOM 716 C C . ALA A 1 93 ? -8.898 21.547 8.18 1 98.5 93 ALA A C 1
ATOM 718 O O . ALA A 1 93 ? -9.602 21.5 9.188 1 98.5 93 ALA A O 1
ATOM 719 N N . HIS A 1 94 ? -8.961 20.672 7.25 1 98.5 94 HIS A N 1
ATOM 720 C CA . HIS A 1 94 ? -9.836 19.516 7.297 1 98.5 94 HIS A CA 1
ATOM 721 C C . HIS A 1 94 ? -9.516 18.625 8.492 1 98.5 94 HIS A C 1
ATOM 723 O O . HIS A 1 94 ? -10.414 18.219 9.234 1 98.5 94 HIS A O 1
ATOM 729 N N . LEU A 1 95 ? -8.219 18.281 8.656 1 98.62 95 LEU A N 1
ATOM 730 C CA . LEU A 1 95 ? -7.809 17.438 9.773 1 98.62 95 LEU A CA 1
ATOM 731 C C . LEU A 1 95 ? -8.148 18.094 11.102 1 98.62 95 LEU A C 1
ATOM 733 O O . LEU A 1 95 ? -8.688 17.453 12.008 1 98.62 95 LEU A O 1
ATOM 737 N N . LYS A 1 96 ? -7.902 19.344 11.234 1 98.19 96 LYS A N 1
ATOM 738 C CA . LYS A 1 96 ? -8.203 20.078 12.461 1 98.19 96 LYS A CA 1
ATOM 739 C C . LYS A 1 96 ? -9.703 20.094 12.742 1 98.19 96 LYS A C 1
ATOM 741 O O . LYS A 1 96 ? -10.133 19.859 13.875 1 98.19 96 LYS A O 1
ATOM 746 N N . ALA A 1 97 ? -10.414 20.344 11.766 1 98.12 97 ALA A N 1
ATOM 747 C CA . ALA A 1 97 ? -11.867 20.406 11.906 1 98.12 97 ALA A CA 1
ATOM 748 C C . ALA A 1 97 ? -12.43 19.062 12.359 1 98.12 97 ALA A C 1
ATOM 750 O O . ALA A 1 97 ? -13.5 19.016 12.969 1 98.12 97 ALA A O 1
ATOM 751 N N . ASN A 1 98 ? -11.727 18.031 12.047 1 98.19 98 ASN A N 1
ATOM 752 C CA . ASN A 1 98 ? -12.203 16.688 12.383 1 98.19 98 ASN A CA 1
ATOM 753 C C . ASN A 1 98 ? -11.492 16.125 13.617 1 98.19 98 ASN A C 1
ATOM 755 O O . ASN A 1 98 ? -11.617 14.945 13.922 1 98.19 98 ASN A O 1
ATOM 759 N N . GLY A 1 99 ? -10.648 16.922 14.195 1 98 99 GLY A N 1
ATOM 760 C CA . GLY A 1 99 ? -9.992 16.531 15.438 1 98 99 GLY A CA 1
ATOM 761 C C . GLY A 1 99 ? -8.852 15.555 15.234 1 98 99 GLY A C 1
ATOM 762 O O . GLY A 1 99 ? -8.516 14.789 16.141 1 98 99 GLY A O 1
ATOM 763 N N . VAL A 1 100 ? -8.328 15.5 14.078 1 98.44 100 VAL A N 1
ATOM 764 C CA . VAL A 1 100 ? -7.219 14.602 13.789 1 98.44 100 VAL A CA 1
ATOM 765 C C . VAL A 1 100 ? -5.895 15.32 14.031 1 98.44 100 VAL A C 1
ATOM 767 O O . VAL A 1 100 ? -5.648 16.391 13.469 1 98.44 100 VAL A O 1
ATOM 770 N N . LYS A 1 101 ? -5.059 14.727 14.859 1 98.44 101 LYS A N 1
ATOM 771 C CA . LYS A 1 101 ? -3.746 15.297 15.148 1 98.44 101 LYS A CA 1
ATOM 772 C C . LYS A 1 101 ? -2.828 15.219 13.938 1 98.44 101 LYS A C 1
ATOM 774 O O . LYS A 1 101 ? -2.727 14.172 13.297 1 98.44 101 LYS A O 1
ATOM 779 N N . ILE A 1 102 ? -2.193 16.328 13.648 1 98.62 102 ILE A N 1
ATOM 780 C CA . ILE A 1 102 ? -1.188 16.375 12.594 1 98.62 102 ILE A CA 1
ATOM 781 C C . ILE A 1 102 ? 0.179 16 13.164 1 98.62 102 ILE A C 1
ATOM 783 O O . ILE A 1 102 ? 0.639 16.609 14.133 1 98.62 102 ILE A O 1
ATOM 787 N N . GLU A 1 103 ? 0.768 15.039 12.602 1 98.19 103 GLU A N 1
ATOM 788 C CA . GLU A 1 103 ? 2.094 14.602 13.039 1 98.19 103 GLU A CA 1
ATOM 789 C C . GLU A 1 103 ? 3.18 15.523 12.484 1 98.19 103 GLU A C 1
ATOM 791 O O . GLU A 1 103 ? 4.156 15.82 13.172 1 98.19 103 GLU A O 1
ATOM 796 N N . GLU A 1 104 ? 3.018 15.82 11.242 1 98.06 104 GLU A N 1
ATOM 797 C CA . GLU A 1 104 ? 3.967 16.672 10.539 1 98.06 104 GLU A CA 1
ATOM 798 C C . GLU A 1 104 ? 3.336 17.297 9.297 1 98.06 104 GLU A C 1
ATOM 800 O O . GLU A 1 104 ? 2.564 16.641 8.594 1 98.06 104 GLU A O 1
ATOM 805 N N . GLY A 1 105 ? 3.756 18.516 9.094 1 97.12 105 GLY A N 1
ATOM 806 C CA . GLY A 1 105 ? 3.422 19.141 7.82 1 97.12 105 GLY A CA 1
ATOM 807 C C . GLY A 1 105 ? 2.646 20.438 7.969 1 97.12 105 GLY A C 1
ATOM 808 O O . GLY A 1 105 ? 2.24 20.797 9.078 1 97.12 105 GLY A O 1
ATOM 809 N N . PRO A 1 106 ? 2.438 21.047 6.895 1 98 106 PRO A N 1
ATOM 810 C CA . PRO A 1 106 ? 2.881 20.656 5.555 1 98 106 PRO A CA 1
ATOM 811 C C . PRO A 1 106 ? 4.398 20.719 5.391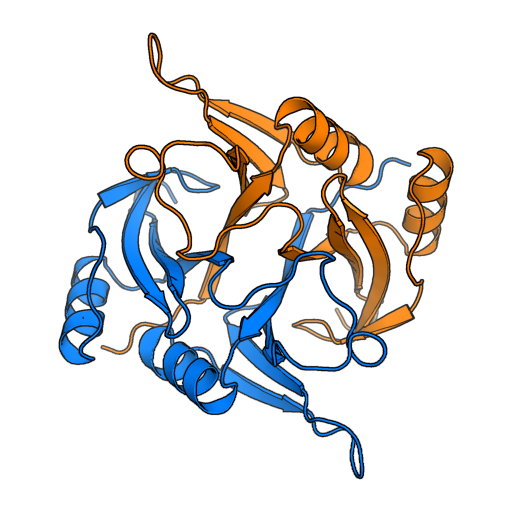 1 98 106 PRO A C 1
ATOM 813 O O . PRO A 1 106 ? 5.043 21.625 5.945 1 98 106 PRO A O 1
ATOM 816 N N . VAL A 1 107 ? 4.934 19.734 4.645 1 97.62 107 VAL A N 1
ATOM 817 C CA . VAL A 1 107 ? 6.371 19.656 4.406 1 97.62 107 VAL A CA 1
ATOM 818 C C . VAL A 1 107 ? 6.637 19.125 3 1 97.62 107 VAL A C 1
ATOM 820 O O . VAL A 1 107 ? 5.816 18.391 2.449 1 97.62 107 VAL A O 1
ATOM 823 N N . ALA A 1 108 ? 7.734 19.531 2.402 1 95.94 108 ALA A N 1
ATOM 824 C CA . ALA A 1 108 ? 8.148 18.984 1.113 1 95.94 108 ALA A CA 1
ATOM 825 C C . ALA A 1 108 ? 8.711 17.562 1.271 1 95.94 108 ALA A C 1
ATOM 827 O O . ALA A 1 108 ? 9.523 17.312 2.164 1 95.94 108 ALA A O 1
ATOM 828 N N . LYS A 1 109 ? 8.219 16.734 0.46 1 94.69 109 LYS A N 1
ATOM 829 C CA . LYS A 1 109 ? 8.703 15.352 0.422 1 94.69 109 LYS A CA 1
ATOM 830 C C . LYS A 1 109 ? 8.875 14.867 -1.016 1 94.69 109 LYS A C 1
ATOM 832 O O . LYS A 1 109 ? 8.344 15.477 -1.947 1 94.69 109 LYS A O 1
AT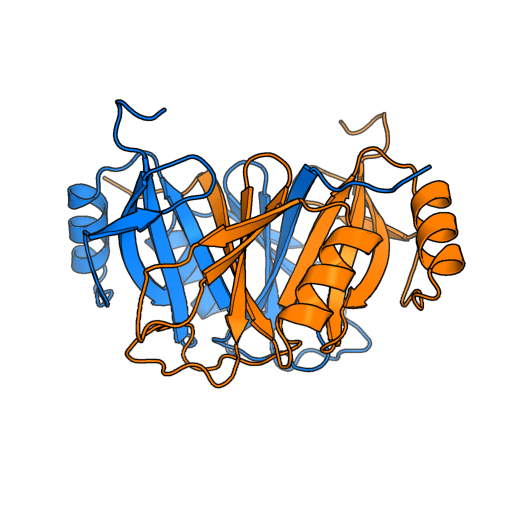OM 837 N N . GLN A 1 110 ? 9.602 13.805 -1.149 1 92.5 110 GLN A N 1
ATOM 838 C CA . GLN A 1 110 ? 9.812 13.234 -2.477 1 92.5 110 GLN A CA 1
ATOM 839 C C . GLN A 1 110 ? 8.781 12.148 -2.779 1 92.5 110 GLN A C 1
ATOM 841 O O . GLN A 1 110 ? 8.781 11.086 -2.152 1 92.5 110 GLN A O 1
ATOM 846 N N . GLY A 1 111 ? 7.961 12.453 -3.748 1 95.56 111 GLY A N 1
ATOM 847 C CA . GLY A 1 111 ? 7.004 11.469 -4.223 1 95.56 111 GLY A CA 1
ATOM 848 C C . GLY A 1 111 ? 7.531 10.625 -5.371 1 95.56 111 GLY A C 1
ATOM 849 O O . GLY A 1 111 ? 8.719 10.688 -5.695 1 95.56 111 GLY A O 1
ATOM 850 N N . ALA A 1 112 ? 6.691 9.812 -5.902 1 96 112 ALA A N 1
ATOM 851 C CA . ALA A 1 112 ? 7.062 8.922 -6.996 1 96 112 ALA A CA 1
ATOM 852 C C . ALA A 1 112 ? 7.379 9.703 -8.266 1 96 112 ALA A C 1
ATOM 854 O O . ALA A 1 112 ? 8.188 9.266 -9.086 1 96 112 ALA A O 1
ATOM 855 N N . ARG A 1 113 ? 6.805 10.836 -8.391 1 95.19 113 ARG A N 1
ATOM 856 C CA . ARG A 1 113 ? 6.918 11.555 -9.656 1 95.19 113 ARG A CA 1
ATOM 857 C C . ARG A 1 113 ? 7.492 12.945 -9.453 1 95.19 113 ARG A C 1
ATOM 859 O O . ARG A 1 113 ? 7.449 13.781 -10.359 1 95.19 113 ARG A O 1
ATOM 866 N N . GLY A 1 114 ? 7.922 13.25 -8.281 1 93.31 114 GLY A N 1
ATOM 867 C CA . GLY A 1 114 ? 8.469 14.562 -7.984 1 93.31 114 GLY A CA 1
ATOM 868 C C . GLY A 1 114 ? 8.203 15.016 -6.562 1 93.31 114 GLY A C 1
ATOM 869 O O . GLY A 1 114 ? 7.875 14.195 -5.695 1 93.31 114 GLY A O 1
ATOM 870 N N . THR A 1 115 ? 8.359 16.281 -6.34 1 95.25 115 THR A N 1
ATOM 871 C CA . THR A 1 115 ? 8.219 16.844 -5 1 95.25 115 THR A CA 1
ATOM 872 C C . THR A 1 115 ? 6.746 16.984 -4.625 1 95.25 115 THR A C 1
ATOM 874 O O . THR A 1 115 ? 5.949 17.516 -5.402 1 95.25 115 THR A O 1
ATOM 877 N N . LEU A 1 116 ? 6.48 16.516 -3.463 1 96.81 116 LEU A N 1
ATOM 878 C CA . LEU A 1 116 ? 5.145 16.609 -2.881 1 96.81 116 LEU A CA 1
ATOM 879 C C . LEU A 1 116 ? 5.113 17.672 -1.777 1 96.81 116 LEU A C 1
ATOM 881 O O . LEU A 1 116 ? 6.156 18.031 -1.229 1 96.81 116 LEU A O 1
ATOM 885 N N . ARG A 1 117 ? 3.934 18.188 -1.527 1 98 117 ARG A N 1
ATOM 886 C CA . ARG A 1 117 ? 3.619 18.797 -0.245 1 98 117 ARG A CA 1
ATOM 887 C C . ARG A 1 117 ? 2.707 17.906 0.589 1 98 117 ARG A C 1
ATOM 889 O O . ARG A 1 117 ? 1.578 17.625 0.187 1 98 117 ARG A O 1
ATOM 896 N N . SER A 1 118 ? 3.256 17.562 1.78 1 98.25 118 SER A N 1
ATOM 897 C CA . SER A 1 118 ? 2.625 16.469 2.494 1 98.25 118 SER A CA 1
ATOM 898 C C . SER A 1 118 ? 2.188 16.891 3.893 1 98.25 118 SER A C 1
ATOM 900 O O . SER A 1 118 ? 2.836 17.719 4.523 1 98.25 118 SER A O 1
ATOM 902 N N . VAL A 1 119 ? 1.133 16.359 4.32 1 98.81 119 VAL A N 1
ATOM 903 C CA . VAL A 1 119 ? 0.665 16.422 5.699 1 98.81 119 VAL A CA 1
ATOM 904 C C . VAL A 1 119 ? 0.515 15 6.254 1 98.81 119 VAL A C 1
ATOM 906 O O . VAL A 1 119 ? -0.101 14.141 5.617 1 98.81 119 VAL A O 1
ATOM 909 N N . TYR A 1 120 ? 1.088 14.789 7.418 1 98.75 120 TYR A N 1
ATOM 910 C CA . TYR A 1 120 ? 1.092 13.453 8.016 1 98.75 120 TYR A CA 1
ATOM 911 C C . TYR A 1 120 ? 0.132 13.383 9.195 1 98.75 120 TYR A C 1
ATOM 913 O O . TYR A 1 120 ? 0.066 14.312 10.008 1 98.75 120 TYR A O 1
ATOM 921 N N . CYS A 1 121 ? -0.54 12.305 9.312 1 98.75 121 CYS A N 1
ATOM 922 C CA . CYS A 1 121 ? -1.361 11.984 10.477 1 98.75 121 CYS A CA 1
ATOM 923 C C . CYS A 1 121 ? -1.406 10.477 10.711 1 98.75 121 CYS A C 1
ATOM 925 O O . CYS A 1 121 ? -0.713 9.719 10.039 1 98.75 121 CYS A O 1
ATOM 927 N N . ARG A 1 122 ? -2.135 10.07 11.695 1 98.75 122 ARG A N 1
ATOM 928 C CA . ARG A 1 122 ? -2.24 8.648 12.016 1 98.75 122 ARG A CA 1
ATOM 929 C C . ARG A 1 122 ? -3.686 8.172 11.922 1 98.75 122 ARG A C 1
ATOM 931 O O . ARG A 1 122 ? -4.605 8.875 12.336 1 98.75 122 ARG A O 1
ATOM 938 N N . ASP A 1 123 ? -3.855 6.996 11.375 1 98.69 123 ASP A N 1
ATOM 939 C CA . ASP A 1 123 ? -5.191 6.406 11.414 1 98.69 123 ASP A CA 1
ATOM 940 C C . ASP A 1 123 ? -5.504 5.848 12.805 1 98.69 123 ASP A C 1
ATOM 942 O O . ASP A 1 123 ? -4.676 5.926 13.711 1 98.69 123 ASP A O 1
ATOM 946 N N . PRO A 1 124 ? -6.637 5.285 13.086 1 98.62 124 PRO A N 1
ATOM 947 C CA . PRO A 1 124 ? -7.062 4.93 14.438 1 98.62 124 PRO A CA 1
ATOM 948 C C . PRO A 1 124 ? -6.152 3.887 15.086 1 98.62 124 PRO A C 1
ATOM 950 O O . PRO A 1 124 ? -6.062 3.818 16.312 1 98.62 124 PRO A O 1
ATOM 953 N N . ASP A 1 125 ? -5.5 3.035 14.297 1 98.69 125 ASP A N 1
ATOM 954 C CA . ASP A 1 125 ? -4.672 1.971 14.852 1 98.69 125 ASP A CA 1
ATOM 955 C C . ASP A 1 125 ? -3.203 2.383 14.898 1 98.69 125 ASP A C 1
ATOM 957 O O . ASP A 1 125 ? -2.365 1.655 15.438 1 98.69 125 ASP A O 1
ATOM 961 N N . GLY A 1 126 ? -2.881 3.549 14.25 1 98.5 126 GLY A N 1
ATOM 962 C CA . GLY A 1 126 ? -1.511 4.023 14.375 1 98.5 126 GLY A CA 1
ATOM 963 C C . GLY A 1 126 ? -0.729 3.926 13.078 1 98.5 126 GLY A C 1
ATOM 964 O O . GLY A 1 126 ? 0.466 4.227 13.039 1 98.5 126 GLY A O 1
ATOM 965 N N . SER A 1 127 ? -1.33 3.473 11.984 1 98.62 127 SER A N 1
ATOM 966 C CA . SER A 1 127 ? -0.666 3.572 10.695 1 98.62 127 SER A CA 1
ATOM 967 C C . SER A 1 127 ? -0.363 5.023 10.336 1 98.62 127 SER A C 1
ATOM 969 O O . SER A 1 127 ? -1.096 5.934 10.734 1 98.62 127 SER A O 1
ATOM 971 N N . LEU A 1 128 ? 0.759 5.199 9.641 1 98.75 128 LEU A N 1
ATOM 972 C CA . LEU A 1 128 ? 1.125 6.539 9.195 1 98.75 128 LEU A CA 1
ATOM 973 C C . LEU A 1 128 ? 0.491 6.852 7.844 1 98.75 128 LEU A C 1
ATOM 975 O O . LEU A 1 128 ? 0.678 6.113 6.879 1 98.75 128 LEU A O 1
ATOM 979 N N . ILE A 1 129 ? -0.269 7.914 7.836 1 98.88 129 ILE A N 1
ATOM 980 C CA . ILE A 1 129 ? -0.966 8.336 6.625 1 98.88 129 ILE A CA 1
ATOM 981 C C . ILE A 1 129 ? -0.417 9.68 6.16 1 98.88 129 ILE A C 1
ATOM 983 O O . ILE A 1 129 ? -0.37 10.641 6.934 1 98.88 129 ILE A O 1
ATOM 987 N N . GLU A 1 130 ? 0.069 9.68 5.012 1 98.88 130 GLU A N 1
ATOM 988 C CA . GLU A 1 130 ? 0.546 10.883 4.336 1 98.88 130 GLU A CA 1
ATOM 989 C C . GLU A 1 130 ? -0.439 11.344 3.264 1 98.88 130 GLU A C 1
ATOM 991 O O . GLU A 1 130 ? -0.775 10.578 2.357 1 98.88 130 GLU A O 1
ATOM 996 N N . ILE A 1 131 ? -0.953 12.539 3.373 1 98.75 131 ILE A N 1
ATOM 997 C CA . ILE A 1 131 ? -1.854 13.148 2.398 1 98.75 131 ILE A CA 1
ATOM 998 C C . ILE A 1 131 ? -1.119 14.234 1.619 1 98.75 131 ILE A C 1
ATOM 1000 O O . ILE A 1 131 ? -0.695 15.242 2.193 1 98.75 131 ILE A O 1
ATOM 1004 N N . SER A 1 132 ? -1.051 14 0.284 1 98.5 132 SER A N 1
ATOM 1005 C CA . SER A 1 132 ? -0.081 14.805 -0.446 1 98.5 132 SER A CA 1
ATOM 1006 C C . SER A 1 132 ? -0.678 15.352 -1.738 1 98.5 132 SER A C 1
ATOM 1008 O O . SER A 1 132 ? -1.609 14.766 -2.295 1 98.5 132 SER A O 1
ATOM 1010 N N . SER A 1 133 ? -0.129 16.484 -2.174 1 97.31 133 SER A N 1
ATOM 1011 C CA . SER A 1 133 ? -0.394 17.031 -3.498 1 97.31 133 SER A CA 1
ATOM 1012 C C . SER A 1 133 ? 0.899 17.453 -4.191 1 97.31 133 SER A C 1
ATOM 1014 O O . SER A 1 133 ? 1.859 17.859 -3.535 1 97.31 133 SER A O 1
ATOM 1016 N N . TYR A 1 134 ? 0.921 17.25 -5.52 1 93.94 134 TYR A N 1
ATOM 1017 C CA . TYR A 1 134 ? 2.047 17.734 -6.309 1 93.94 134 TYR A CA 1
ATOM 1018 C C . TYR A 1 134 ? 1.919 19.234 -6.57 1 93.94 134 TYR A C 1
ATOM 1020 O O . TYR A 1 134 ? 0.815 19.75 -6.781 1 93.94 134 TYR A O 1
ATOM 1028 N N . GLU A 1 135 ? 2.949 19.922 -6.383 1 78.31 135 GLU A N 1
ATOM 1029 C CA . GLU A 1 135 ? 2.941 21.359 -6.652 1 78.31 135 GLU A CA 1
ATOM 1030 C C . GLU A 1 135 ? 2.746 21.641 -8.141 1 78.31 135 GLU A C 1
ATOM 1032 O O . GLU A 1 135 ? 3.191 20.859 -8.984 1 78.31 135 GLU A O 1
ATOM 1037 N N . ASP A 1 136 ? 1.607 22.281 -8.656 1 63.34 136 ASP A N 1
ATOM 1038 C CA . ASP A 1 136 ? 1.145 22.672 -9.984 1 63.34 136 ASP A CA 1
ATOM 1039 C C . ASP A 1 136 ? 2.303 22.703 -10.977 1 63.34 136 ASP A C 1
ATOM 1041 O O . ASP A 1 136 ? 2.141 22.344 -12.148 1 63.34 136 ASP A O 1
ATOM 1045 N N . GLY A 1 137 ? 3.576 23.016 -10.797 1 51.28 137 GLY A N 1
ATOM 1046 C CA . GLY A 1 137 ? 4.629 23.125 -11.797 1 51.28 137 GLY A CA 1
ATOM 1047 C C . GLY A 1 137 ? 5.32 21.797 -12.07 1 51.28 137 GLY A C 1
ATOM 1048 O O . GLY A 1 137 ? 6.125 21.688 -13 1 51.28 137 GLY A O 1
ATOM 1049 N N . ALA A 1 138 ? 5.539 20.938 -11.227 1 45.5 138 ALA A N 1
ATOM 1050 C CA . ALA A 1 138 ? 6.195 19.656 -11.383 1 45.5 138 ALA A CA 1
ATOM 1051 C C . ALA A 1 138 ? 5.203 18.594 -11.859 1 45.5 138 ALA A C 1
ATOM 1053 O O . ALA A 1 138 ? 5.496 17.391 -11.812 1 45.5 138 ALA A O 1
ATOM 1054 N N . LYS A 1 139 ? 4.113 18.844 -12.461 1 34.75 139 LYS A N 1
ATOM 1055 C CA . LYS A 1 139 ? 3.127 17.844 -12.844 1 34.75 139 LYS A CA 1
ATOM 1056 C C . LYS A 1 139 ? 3.684 16.906 -13.914 1 34.75 139 LYS A C 1
ATOM 1058 O O . LYS A 1 139 ? 4.352 17.359 -14.852 1 34.75 139 LYS A O 1
ATOM 1063 N N . MET B 1 1 ? -14.047 22.547 2.611 1 63.94 1 MET B N 1
ATOM 1064 C CA . MET B 1 1 ? -14.289 21.594 1.539 1 63.94 1 MET B CA 1
ATOM 1065 C C . MET B 1 1 ? -13.773 20.203 1.921 1 63.94 1 MET B C 1
ATOM 1067 O O . MET B 1 1 ? -12.836 20.078 2.713 1 63.94 1 MET B O 1
ATOM 1071 N N . ALA B 1 2 ? -14.492 19.141 1.482 1 86.19 2 ALA B N 1
ATOM 1072 C CA . ALA B 1 2 ? -14.188 17.781 1.936 1 86.19 2 ALA B CA 1
ATOM 1073 C C . ALA B 1 2 ? -12.953 17.234 1.226 1 86.19 2 ALA B C 1
ATOM 1075 O O . ALA B 1 2 ? -12.797 17.406 0.014 1 86.19 2 ALA B O 1
ATOM 1076 N N . VAL B 1 3 ? -11.961 16.875 1.9 1 96.62 3 VAL B N 1
ATOM 1077 C CA . VAL B 1 3 ? -10.75 16.281 1.347 1 96.62 3 VAL B CA 1
ATOM 1078 C C . VAL B 1 3 ? -11.062 14.875 0.831 1 96.62 3 VAL B C 1
ATOM 1080 O O . VAL B 1 3 ? -11.695 14.078 1.526 1 96.62 3 VAL B O 1
ATOM 1083 N N . LYS B 1 4 ? -10.664 14.617 -0.409 1 98.19 4 LYS B N 1
ATOM 1084 C CA . LYS B 1 4 ? -10.82 13.305 -1.043 1 98.19 4 LYS B CA 1
ATOM 1085 C C . LYS B 1 4 ? -9.523 12.867 -1.719 1 98.19 4 LYS B C 1
ATOM 1087 O O . LYS B 1 4 ? -8.938 13.617 -2.502 1 98.19 4 LYS B O 1
ATOM 1092 N N . VAL B 1 5 ? -9.086 11.672 -1.402 1 98.56 5 VAL B N 1
ATOM 1093 C CA . VAL B 1 5 ? -7.879 11.156 -2.039 1 98.56 5 VAL B CA 1
ATOM 1094 C C . VAL B 1 5 ? -8.258 10.359 -3.285 1 98.56 5 VAL B C 1
ATOM 1096 O O . VAL B 1 5 ? -9.359 9.812 -3.369 1 98.56 5 VAL B O 1
ATOM 1099 N N . ASN B 1 6 ? -7.281 10.242 -4.227 1 97.5 6 ASN B N 1
ATOM 1100 C CA . ASN B 1 6 ? -7.691 9.633 -5.488 1 97.5 6 ASN B CA 1
ATOM 1101 C C . ASN B 1 6 ? -6.648 8.648 -5.996 1 97.5 6 ASN B C 1
ATOM 1103 O O . ASN B 1 6 ? -6.875 7.957 -6.996 1 97.5 6 ASN B O 1
ATOM 1107 N N . ALA B 1 7 ? -5.531 8.57 -5.332 1 97.94 7 ALA B N 1
ATOM 1108 C CA . ALA B 1 7 ? -4.504 7.617 -5.746 1 97.94 7 ALA B CA 1
ATOM 1109 C C . ALA B 1 7 ? -3.482 7.395 -4.633 1 97.94 7 ALA B C 1
ATOM 1111 O O . ALA B 1 7 ? -3.293 8.258 -3.773 1 97.94 7 ALA B O 1
ATOM 1112 N N . LEU B 1 8 ? -2.908 6.266 -4.637 1 98.62 8 LEU B N 1
ATOM 1113 C CA . LEU B 1 8 ? -1.719 6.035 -3.826 1 98.62 8 LEU B CA 1
ATOM 1114 C C . LEU B 1 8 ? -0.461 6.469 -4.57 1 98.62 8 LEU B C 1
ATOM 1116 O O . LEU B 1 8 ? -0.248 6.082 -5.719 1 98.62 8 LEU B O 1
ATOM 1120 N N . ASP B 1 9 ? 0.339 7.32 -4.012 1 98.5 9 ASP B N 1
ATOM 1121 C CA . ASP B 1 9 ? 1.606 7.715 -4.621 1 98.5 9 ASP B CA 1
ATOM 1122 C C . ASP B 1 9 ? 2.699 6.691 -4.328 1 98.5 9 ASP B C 1
ATOM 1124 O O . ASP B 1 9 ? 3.373 6.215 -5.246 1 98.5 9 ASP B O 1
ATOM 1128 N N . HIS B 1 10 ? 2.818 6.438 -3.064 1 98.75 10 HIS B N 1
ATOM 1129 C CA . HIS B 1 10 ? 3.818 5.469 -2.633 1 98.75 10 HIS B CA 1
ATOM 1130 C C . HIS B 1 10 ? 3.473 4.891 -1.264 1 98.75 10 HIS B C 1
ATOM 1132 O O . HIS B 1 10 ? 2.523 5.34 -0.619 1 98.75 10 HIS B O 1
ATOM 1138 N N . LEU B 1 11 ? 4.152 3.865 -0.902 1 98.75 11 LEU B N 1
ATOM 1139 C CA . LEU B 1 11 ? 4.094 3.293 0.439 1 98.75 11 LEU B CA 1
ATOM 1140 C C . LEU B 1 11 ? 5.488 2.92 0.932 1 98.75 11 LEU B C 1
ATOM 1142 O O . LEU B 1 11 ? 6.461 3 0.178 1 98.75 11 LEU B O 1
ATOM 1146 N N . VAL B 1 12 ? 5.574 2.646 2.207 1 98.44 12 VAL B N 1
ATOM 1147 C CA . VAL B 1 12 ? 6.828 2.209 2.814 1 98.44 12 VAL B CA 1
ATOM 1148 C C . VAL B 1 12 ? 6.695 0.764 3.287 1 98.44 12 VAL B C 1
ATOM 1150 O O . VAL B 1 12 ? 5.691 0.393 3.898 1 98.44 12 VAL B O 1
ATOM 1153 N N . ILE B 1 13 ? 7.633 -0.048 2.965 1 98.56 13 ILE B N 1
ATOM 1154 C CA . ILE B 1 13 ? 7.746 -1.351 3.611 1 98.56 13 ILE B CA 1
ATOM 1155 C C . ILE B 1 13 ? 8.969 -1.369 4.527 1 98.56 13 ILE B C 1
ATOM 1157 O O . ILE B 1 13 ? 9.992 -0.767 4.215 1 98.56 13 ILE B O 1
ATOM 1161 N N . ASN B 1 14 ? 8.789 -1.966 5.637 1 97.94 14 ASN B N 1
ATOM 1162 C CA . ASN B 1 14 ? 9.906 -2.199 6.547 1 97.94 14 ASN B CA 1
ATOM 1163 C C . ASN B 1 14 ? 10.531 -3.574 6.324 1 97.94 14 ASN B C 1
ATOM 1165 O O . ASN B 1 14 ? 9.82 -4.578 6.23 1 97.94 14 ASN B O 1
ATOM 1169 N N . VAL B 1 15 ? 11.852 -3.633 6.27 1 98.25 15 VAL B N 1
ATOM 1170 C CA . VAL B 1 15 ? 12.492 -4.891 5.914 1 98.25 15 VAL B CA 1
ATOM 1171 C C . VAL B 1 15 ? 13.656 -5.164 6.859 1 98.25 15 VAL B C 1
ATOM 1173 O O . VAL B 1 15 ? 14.188 -4.242 7.48 1 98.25 15 VAL B O 1
ATOM 1176 N N . THR B 1 16 ? 14.086 -6.445 6.949 1 98.12 16 THR B N 1
ATOM 1177 C CA . THR B 1 16 ? 15.203 -6.84 7.801 1 98.12 16 THR B CA 1
ATOM 1178 C C . THR B 1 16 ? 16.531 -6.602 7.094 1 98.12 16 THR B C 1
ATOM 1180 O O . THR B 1 16 ? 17.562 -6.449 7.742 1 98.12 16 THR B O 1
ATOM 1183 N N . ASP B 1 17 ? 16.547 -6.621 5.742 1 97.75 17 ASP B N 1
ATOM 1184 C CA . ASP B 1 17 ? 17.734 -6.469 4.898 1 97.75 17 ASP B CA 1
ATOM 1185 C C . ASP B 1 17 ? 17.375 -5.766 3.59 1 97.75 17 ASP B C 1
ATOM 1187 O O . ASP B 1 17 ? 16.797 -6.375 2.686 1 97.75 17 ASP B O 1
ATOM 1191 N N . VAL B 1 18 ? 17.797 -4.492 3.498 1 96.94 18 VAL B N 1
ATOM 1192 C CA . VAL B 1 18 ? 17.422 -3.658 2.361 1 96.94 18 VAL B CA 1
ATOM 1193 C C . VAL B 1 18 ? 17.984 -4.258 1.071 1 96.94 18 VAL B C 1
ATOM 1195 O O . VAL B 1 18 ? 17.266 -4.367 0.073 1 96.94 18 VAL B O 1
ATOM 1198 N N . VAL B 1 19 ? 19.203 -4.676 1.05 1 97.06 19 VAL B N 1
ATOM 1199 C CA . VAL B 1 19 ? 19.859 -5.195 -0.142 1 97.06 19 VAL B CA 1
ATOM 1200 C C . VAL B 1 19 ? 19.125 -6.434 -0.643 1 97.06 19 VAL B C 1
ATOM 1202 O O . VAL B 1 19 ? 18.797 -6.535 -1.829 1 97.06 19 VAL B O 1
ATOM 1205 N N . ARG B 1 20 ? 18.844 -7.34 0.259 1 98.31 20 ARG B N 1
ATOM 1206 C CA . ARG B 1 20 ? 18.141 -8.57 -0.085 1 98.31 20 ARG B CA 1
ATOM 1207 C C . ARG B 1 20 ? 16.75 -8.281 -0.637 1 98.31 20 ARG B C 1
ATOM 1209 O O . ARG B 1 20 ? 16.344 -8.852 -1.65 1 98.31 20 ARG B O 1
ATOM 1216 N N . SER B 1 21 ? 16.047 -7.418 0.027 1 98.56 21 SER B N 1
ATOM 1217 C CA . SER B 1 21 ? 14.68 -7.105 -0.377 1 98.56 21 SER B CA 1
ATOM 1218 C C . SER B 1 21 ? 14.648 -6.422 -1.741 1 98.56 21 SER B C 1
ATOM 1220 O O . SER B 1 21 ? 13.875 -6.812 -2.619 1 98.56 21 SER B O 1
ATOM 1222 N N . VAL B 1 22 ? 15.445 -5.465 -1.904 1 98.19 22 VAL B N 1
ATOM 1223 C CA . VAL B 1 22 ? 15.461 -4.703 -3.15 1 98.19 22 VAL B CA 1
ATOM 1224 C C . VAL B 1 22 ? 15.844 -5.621 -4.309 1 98.19 22 VAL B C 1
ATOM 1226 O O . VAL B 1 22 ? 15.266 -5.527 -5.398 1 98.19 22 VAL B O 1
ATOM 1229 N N . ALA B 1 23 ? 16.797 -6.473 -4.109 1 98.44 23 ALA B N 1
ATOM 1230 C CA . ALA B 1 23 ? 17.188 -7.434 -5.141 1 98.44 23 ALA B CA 1
ATOM 1231 C C . ALA B 1 23 ? 16.016 -8.336 -5.512 1 98.44 23 ALA B C 1
ATOM 1233 O O . ALA B 1 23 ? 15.789 -8.625 -6.691 1 98.44 23 ALA B O 1
ATOM 1234 N N . TRP B 1 24 ? 15.32 -8.742 -4.527 1 98.69 24 TRP B N 1
ATOM 1235 C CA . TRP B 1 24 ? 14.188 -9.625 -4.77 1 98.69 24 TRP B CA 1
ATOM 1236 C C . TRP B 1 24 ? 13.102 -8.906 -5.57 1 98.69 24 TRP B C 1
ATOM 1238 O O . TRP B 1 24 ? 12.633 -9.414 -6.586 1 98.69 24 TRP B O 1
ATOM 1248 N N . TYR B 1 25 ? 12.664 -7.75 -5.129 1 98.88 25 TYR B N 1
ATOM 1249 C CA . TYR B 1 25 ? 11.594 -7.008 -5.785 1 98.88 25 TYR B CA 1
ATOM 1250 C C . TYR B 1 25 ? 11.984 -6.633 -7.211 1 98.88 25 TYR B C 1
ATOM 1252 O O . TYR B 1 25 ? 11.141 -6.605 -8.109 1 98.88 25 TYR B O 1
ATOM 1260 N N . SER B 1 26 ? 13.234 -6.297 -7.352 1 98.56 26 SER B N 1
ATOM 1261 C CA . SER B 1 26 ? 13.711 -5.984 -8.695 1 98.56 26 SER B CA 1
ATOM 1262 C C . SER B 1 26 ? 13.672 -7.215 -9.594 1 98.56 26 SER B C 1
ATOM 1264 O O . SER B 1 26 ? 13.148 -7.152 -10.711 1 98.56 26 SER B O 1
ATOM 1266 N N . ARG B 1 27 ? 14.141 -8.297 -9.133 1 98.31 27 ARG B N 1
ATOM 1267 C CA . ARG B 1 27 ? 14.234 -9.516 -9.922 1 98.31 27 ARG B CA 1
ATOM 1268 C C . ARG B 1 27 ? 12.859 -10.117 -10.172 1 98.31 27 ARG B C 1
ATOM 1270 O O . ARG B 1 27 ? 12.547 -10.531 -11.289 1 98.31 27 ARG B O 1
ATOM 1277 N N . ILE B 1 28 ? 12.047 -10.141 -9.195 1 98.69 28 ILE B N 1
ATOM 1278 C CA . ILE B 1 28 ? 10.805 -10.914 -9.25 1 98.69 28 ILE B CA 1
ATOM 1279 C C . ILE B 1 28 ? 9.688 -10.047 -9.828 1 98.69 28 ILE B C 1
ATOM 1281 O O . ILE B 1 28 ? 8.836 -10.539 -10.57 1 98.69 28 ILE B O 1
ATOM 1285 N N . LEU B 1 29 ? 9.703 -8.742 -9.484 1 98.81 29 LEU B N 1
ATOM 1286 C CA . LEU B 1 29 ? 8.578 -7.902 -9.875 1 98.81 29 LEU B CA 1
ATOM 1287 C C . LEU B 1 29 ? 9 -6.898 -10.945 1 98.81 29 LEU B C 1
ATOM 1289 O O . LEU B 1 29 ? 8.172 -6.148 -11.461 1 98.81 29 LEU B O 1
ATOM 1293 N N . GLY B 1 30 ? 10.297 -6.832 -11.234 1 98.62 30 GLY B N 1
ATOM 1294 C CA . GLY B 1 30 ? 10.789 -5.977 -12.305 1 98.62 30 GLY B CA 1
ATOM 1295 C C . GLY B 1 30 ? 10.859 -4.512 -11.914 1 98.62 30 GLY B C 1
ATOM 1296 O O . GLY B 1 30 ? 10.867 -3.633 -12.773 1 98.62 30 GLY B O 1
ATOM 1297 N N . MET B 1 31 ? 10.891 -4.223 -10.656 1 98.62 31 MET B N 1
ATOM 1298 C CA . MET B 1 31 ? 10.914 -2.834 -10.211 1 98.62 31 MET B CA 1
ATOM 1299 C C . MET B 1 31 ? 12.305 -2.229 -10.391 1 98.62 31 MET B C 1
ATOM 1301 O O . MET B 1 31 ? 13.312 -2.926 -10.266 1 98.62 31 MET B O 1
ATOM 1305 N N . GLU B 1 32 ? 12.289 -0.95 -10.633 1 98.38 32 GLU B N 1
ATOM 1306 C CA . GLU B 1 32 ? 13.539 -0.211 -10.742 1 98.38 32 GLU B CA 1
ATOM 1307 C C . GLU B 1 32 ? 14.031 0.265 -9.383 1 98.38 32 GLU B C 1
ATOM 1309 O O . GLU B 1 32 ? 13.266 0.856 -8.617 1 98.38 32 GLU B O 1
ATOM 1314 N N . VAL B 1 33 ? 15.305 0.078 -9.141 1 98 33 VAL B N 1
ATOM 1315 C CA . VAL B 1 33 ? 15.898 0.492 -7.871 1 98 33 VAL B CA 1
ATOM 1316 C C . VAL B 1 33 ? 16.453 1.907 -7.996 1 98 33 VAL B C 1
ATOM 1318 O O . VAL B 1 33 ? 17.172 2.213 -8.945 1 98 33 VAL B O 1
ATOM 1321 N N . LYS B 1 34 ? 16.062 2.742 -7.074 1 97.06 34 LYS B N 1
ATOM 1322 C CA . LYS B 1 34 ? 16.641 4.078 -6.941 1 97.06 34 LYS B CA 1
ATOM 1323 C C . LYS B 1 34 ? 17.188 4.305 -5.531 1 97.06 34 LYS B C 1
ATOM 1325 O O . LYS B 1 34 ? 16.5 4.012 -4.547 1 97.06 34 LYS B O 1
ATOM 1330 N N . VAL B 1 35 ? 18.375 4.812 -5.473 1 94.62 35 VAL B N 1
ATOM 1331 C CA . VAL B 1 35 ? 19 5.082 -4.18 1 94.62 35 VAL B CA 1
ATOM 1332 C C . VAL B 1 35 ? 19.297 6.57 -4.055 1 94.62 35 VAL B C 1
ATOM 1334 O O . VAL B 1 35 ? 19.891 7.168 -4.961 1 94.62 35 VAL B O 1
ATOM 1337 N N . PHE B 1 36 ? 18.766 7.109 -3.098 1 88.38 36 PHE B N 1
ATOM 1338 C CA . PHE B 1 36 ? 19.109 8.484 -2.746 1 88.38 36 PHE B CA 1
ATOM 1339 C C . PHE B 1 36 ? 20.094 8.516 -1.578 1 88.38 36 PHE B C 1
ATOM 1341 O O . PHE B 1 36 ? 19.781 8.016 -0.493 1 88.38 36 PHE B O 1
ATOM 1348 N N . ASP B 1 37 ? 21.172 9.117 -1.862 1 83 37 ASP B N 1
ATOM 1349 C CA . ASP B 1 37 ? 22.203 9.273 -0.845 1 83 37 ASP B CA 1
ATOM 1350 C C . ASP B 1 37 ? 22.281 10.719 -0.361 1 83 37 ASP B C 1
ATOM 1352 O O . ASP B 1 37 ? 22.781 11.594 -1.077 1 83 37 ASP B O 1
ATOM 1356 N N . PRO B 1 38 ? 21.656 10.898 0.809 1 75.12 38 PRO B N 1
ATOM 1357 C CA . PRO B 1 38 ? 21.672 12.289 1.29 1 75.12 38 PRO B CA 1
ATOM 1358 C C . PRO B 1 38 ? 23.062 12.758 1.707 1 75.12 38 PRO B C 1
ATOM 1360 O O . PRO B 1 38 ? 23.234 13.922 2.076 1 75.12 38 PRO B O 1
ATOM 1363 N N . GLY B 1 39 ? 24.031 12.008 1.593 1 74.12 39 GLY B N 1
ATOM 1364 C CA . GLY B 1 39 ? 25.391 12.406 1.91 1 74.12 39 GLY B CA 1
ATOM 1365 C C . GLY B 1 39 ? 25.906 11.812 3.211 1 74.12 39 GLY B C 1
ATOM 1366 O O . GLY B 1 39 ? 25.312 10.867 3.736 1 74.12 39 GLY B O 1
ATOM 1367 N N . LYS B 1 40 ? 27.016 12.438 3.717 1 69.75 40 LYS B N 1
ATOM 1368 C CA . LYS B 1 40 ? 27.797 11.852 4.797 1 69.75 40 LYS B CA 1
ATOM 1369 C C . LYS B 1 40 ? 27 11.789 6.094 1 69.75 40 LYS B C 1
ATOM 1371 O O . LYS B 1 40 ? 26.344 12.758 6.473 1 69.75 40 LYS B O 1
ATOM 1376 N N . GLY B 1 41 ? 26.875 10.6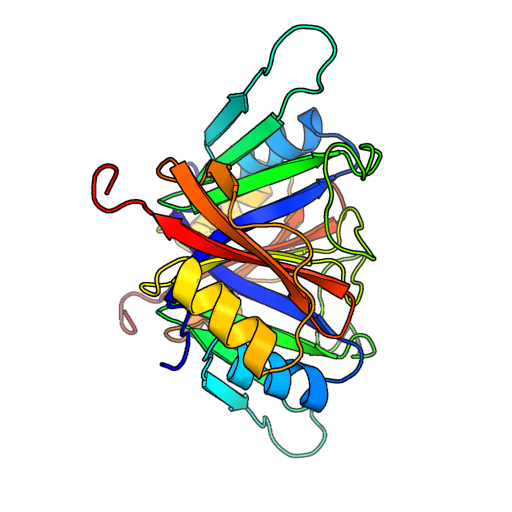09 6.816 1 68.81 41 GLY B N 1
ATOM 1377 C CA . GLY B 1 41 ? 26.297 10.406 8.141 1 68.81 41 GLY B CA 1
ATOM 1378 C C . GLY B 1 41 ? 24.828 10.055 8.102 1 68.81 41 GLY B C 1
ATOM 1379 O O . GLY B 1 41 ? 24.234 9.742 9.141 1 68.81 41 GLY B O 1
ATOM 1380 N N . LYS B 1 42 ? 24.234 10.109 6.844 1 73.06 42 LYS B N 1
ATOM 1381 C CA . LYS B 1 42 ? 22.812 9.781 6.793 1 73.06 42 LYS B CA 1
ATOM 1382 C C . LYS B 1 42 ? 22.578 8.461 6.062 1 73.06 42 LYS B C 1
ATOM 1384 O O . LYS B 1 42 ? 23.359 8.086 5.184 1 73.06 42 LYS B O 1
ATOM 1389 N N . THR B 1 43 ? 21.672 7.723 6.508 1 76.75 43 THR B N 1
ATOM 1390 C CA . THR B 1 43 ? 21.328 6.441 5.895 1 76.75 43 THR B CA 1
ATOM 1391 C C . THR B 1 43 ? 20.719 6.645 4.512 1 76.75 43 THR B C 1
ATOM 1393 O O . THR B 1 43 ? 19.828 7.477 4.34 1 76.75 43 THR B O 1
ATOM 1396 N N . PRO B 1 44 ? 21.281 5.949 3.561 1 87.31 44 PRO B N 1
ATOM 1397 C CA . PRO B 1 44 ? 20.688 6.027 2.223 1 87.31 44 PRO B CA 1
ATOM 1398 C C . PRO B 1 44 ? 19.219 5.598 2.199 1 87.31 44 PRO B C 1
ATOM 1400 O O . PRO B 1 44 ? 18.828 4.715 2.961 1 87.31 44 PRO B O 1
ATOM 1403 N N . ARG B 1 45 ? 18.484 6.305 1.338 1 93.31 45 ARG B N 1
ATOM 1404 C CA . ARG B 1 45 ? 17.094 5.945 1.121 1 93.31 45 ARG B CA 1
ATOM 1405 C C . ARG B 1 45 ? 16.922 5.195 -0.195 1 93.31 45 ARG B C 1
ATOM 1407 O O . ARG B 1 45 ? 17.297 5.695 -1.257 1 93.31 45 ARG B O 1
ATOM 1414 N N . THR B 1 46 ? 16.5 4.008 -0.069 1 96.81 46 THR B N 1
ATOM 1415 C CA . THR B 1 46 ? 16.281 3.184 -1.252 1 96.81 46 THR B CA 1
ATOM 1416 C C . THR B 1 46 ? 14.797 3.1 -1.584 1 96.81 46 THR B C 1
ATOM 1418 O O . THR B 1 46 ? 13.969 2.939 -0.689 1 96.81 46 THR B O 1
ATOM 1421 N N . SER B 1 47 ? 14.523 3.248 -2.875 1 98.06 47 SER B N 1
ATOM 1422 C CA . SER B 1 47 ? 13.148 3.104 -3.334 1 98.06 47 SER B CA 1
ATOM 1423 C C . SER B 1 47 ? 13.055 2.152 -4.523 1 98.06 47 SER B C 1
ATOM 1425 O O . SER B 1 47 ? 14.047 1.922 -5.215 1 98.06 47 SER B O 1
ATOM 1427 N N . LEU B 1 48 ? 11.93 1.53 -4.676 1 98.69 48 LEU B N 1
ATOM 1428 C CA . LEU B 1 48 ? 11.555 0.686 -5.809 1 98.69 48 LEU B CA 1
ATOM 1429 C C . LEU B 1 48 ? 10.469 1.351 -6.648 1 98.69 48 LEU B C 1
ATOM 1431 O O . LEU B 1 48 ? 9.367 1.6 -6.156 1 98.69 48 LEU B O 1
ATOM 1435 N N . VAL B 1 49 ? 10.789 1.588 -7.895 1 98.44 49 VAL B N 1
ATOM 1436 C CA . VAL B 1 49 ? 9.859 2.314 -8.75 1 98.44 49 VAL B CA 1
ATOM 1437 C C . VAL B 1 49 ? 9.148 1.339 -9.688 1 98.44 49 VAL B C 1
ATOM 1439 O O . VAL B 1 49 ? 9.789 0.456 -10.273 1 98.44 49 VAL B O 1
ATOM 1442 N N . PHE B 1 50 ? 7.871 1.505 -9.844 1 98.31 50 PHE B N 1
ATOM 1443 C CA . PHE B 1 50 ? 7.047 0.736 -10.766 1 98.31 50 PHE B CA 1
ATOM 1444 C C . PHE B 1 50 ? 5.887 1.578 -11.289 1 98.31 50 PHE B C 1
ATOM 1446 O O . PHE B 1 50 ? 5.145 2.174 -10.5 1 98.31 50 PHE B O 1
ATOM 1453 N N . GLY B 1 51 ? 5.723 1.616 -12.609 1 97.12 51 GLY B N 1
ATOM 1454 C CA . GLY B 1 51 ? 4.727 2.523 -13.156 1 97.12 51 GLY B CA 1
ATOM 1455 C C . GLY B 1 51 ? 4.898 3.955 -12.688 1 97.12 51 GLY B C 1
ATOM 1456 O O . GLY B 1 51 ? 5.973 4.539 -12.836 1 97.12 51 GLY B O 1
ATOM 1457 N N . HIS B 1 52 ? 3.869 4.504 -12.07 1 96.38 52 HIS B N 1
ATOM 1458 C CA . HIS B 1 52 ? 3.895 5.875 -11.578 1 96.38 52 HIS B CA 1
ATOM 1459 C C . HIS B 1 52 ? 3.949 5.91 -10.055 1 96.38 52 HIS B C 1
ATOM 1461 O O . HIS B 1 52 ? 3.617 6.926 -9.438 1 96.38 52 HIS B O 1
ATOM 1467 N N . GLN B 1 53 ? 4.285 4.867 -9.523 1 98.25 53 GLN B N 1
ATOM 1468 C CA . GLN B 1 53 ? 4.312 4.73 -8.07 1 98.25 53 GLN B CA 1
ATOM 1469 C C . GLN B 1 53 ? 5.68 4.25 -7.59 1 98.25 53 GLN B C 1
ATOM 1471 O O . GLN B 1 53 ? 6.559 3.953 -8.398 1 98.25 53 GLN B O 1
ATOM 1476 N N . LYS B 1 54 ? 5.883 4.23 -6.273 1 98.44 54 LYS B N 1
ATOM 1477 C CA . LYS B 1 54 ? 7.109 3.67 -5.715 1 98.44 54 LYS B CA 1
ATOM 1478 C C . LYS B 1 54 ? 6.867 3.088 -4.328 1 98.44 54 LYS B C 1
ATOM 1480 O O . LYS B 1 54 ? 5.828 3.344 -3.715 1 98.44 54 LYS B O 1
ATOM 1485 N N . ILE B 1 55 ? 7.762 2.252 -3.928 1 98.81 55 ILE B N 1
ATOM 1486 C CA . ILE B 1 55 ? 7.887 1.753 -2.562 1 98.81 55 ILE B CA 1
ATOM 1487 C C . ILE B 1 55 ? 9.172 2.293 -1.933 1 98.81 55 ILE B C 1
ATOM 1489 O O . ILE B 1 55 ? 10.258 2.123 -2.484 1 98.81 55 ILE B O 1
ATOM 1493 N N . ASN B 1 56 ? 9.047 3.004 -0.829 1 98.19 56 ASN B N 1
ATOM 1494 C CA . ASN B 1 56 ? 10.234 3.27 -0.02 1 98.19 56 ASN B CA 1
ATOM 1495 C C . ASN B 1 56 ? 10.602 2.068 0.848 1 98.19 56 ASN B C 1
ATOM 1497 O O . ASN B 1 56 ? 9.742 1.511 1.537 1 98.19 56 ASN B O 1
ATOM 1501 N N . VAL B 1 57 ? 11.82 1.688 0.776 1 98.12 57 VAL B N 1
ATOM 1502 C CA . VAL B 1 57 ? 12.281 0.511 1.503 1 98.12 57 VAL B CA 1
ATOM 1503 C C . VAL B 1 57 ? 13.031 0.945 2.762 1 98.12 57 VAL B C 1
ATOM 1505 O O . VAL B 1 57 ? 14.156 1.442 2.68 1 98.12 57 VAL B O 1
ATOM 1508 N N . ARG B 1 58 ? 12.438 0.72 3.883 1 96.75 58 ARG B N 1
ATOM 1509 C CA . ARG B 1 58 ? 12.953 1.203 5.16 1 96.75 58 ARG B CA 1
ATOM 1510 C C . ARG B 1 58 ? 13.547 0.06 5.98 1 96.75 58 ARG B C 1
ATOM 1512 O O . ARG B 1 58 ? 12.883 -0.958 6.199 1 96.75 58 ARG B O 1
ATOM 1519 N N . PRO B 1 59 ? 14.789 0.271 6.445 1 95.25 59 PRO B N 1
ATOM 1520 C CA . PRO B 1 59 ? 15.258 -0.724 7.414 1 95.25 59 PRO B CA 1
ATOM 1521 C C . PRO B 1 59 ? 14.422 -0.75 8.688 1 95.25 59 PRO B C 1
ATOM 1523 O O . PRO B 1 59 ? 14.172 0.298 9.289 1 95.25 59 PRO B O 1
ATOM 1526 N N . ARG B 1 60 ? 14.031 -1.902 9.062 1 92.75 60 ARG B N 1
ATOM 1527 C CA . ARG B 1 60 ? 13.156 -2.033 10.227 1 92.75 60 ARG B CA 1
ATOM 1528 C C . ARG B 1 60 ? 13.789 -1.404 11.461 1 92.75 60 ARG B C 1
ATOM 1530 O O . ARG B 1 60 ? 13.086 -0.862 12.32 1 92.75 60 ARG B O 1
ATOM 1537 N N . ASP B 1 61 ? 15.094 -1.414 11.57 1 91.12 61 ASP B N 1
ATOM 1538 C CA . ASP B 1 61 ? 15.789 -0.939 12.758 1 91.12 61 ASP B CA 1
ATOM 1539 C C . ASP B 1 61 ? 16.203 0.522 12.609 1 91.12 61 ASP B C 1
ATOM 1541 O O . ASP B 1 61 ? 16.938 1.057 13.445 1 91.12 61 ASP B O 1
ATOM 1545 N N . ALA B 1 62 ? 15.742 1.13 11.539 1 89.19 62 ALA B N 1
ATOM 1546 C CA . ALA B 1 62 ? 16.031 2.551 11.367 1 89.19 62 ALA B CA 1
ATOM 1547 C C . ALA B 1 62 ? 15.469 3.369 12.531 1 89.19 62 ALA B C 1
ATOM 1549 O O . ALA B 1 62 ? 14.398 3.059 13.055 1 89.19 62 ALA B O 1
ATOM 1550 N N . ASP B 1 63 ? 16.188 4.395 12.883 1 85.94 63 ASP B N 1
ATOM 1551 C CA . ASP B 1 63 ? 15.727 5.312 13.922 1 85.94 63 ASP B CA 1
ATOM 1552 C C . ASP B 1 63 ? 14.438 6.016 13.5 1 85.94 63 ASP B C 1
ATOM 1554 O O . ASP B 1 63 ? 14.375 6.641 12.445 1 85.94 63 ASP B O 1
ATOM 1558 N N . LYS B 1 64 ? 13.438 5.945 14.328 1 86.75 64 LYS B N 1
ATOM 1559 C CA . LYS B 1 64 ? 12.125 6.477 13.984 1 86.75 64 LYS B CA 1
ATOM 1560 C C . LYS B 1 64 ? 12.125 8 14.008 1 86.75 64 LYS B C 1
ATOM 1562 O O . LYS B 1 64 ? 11.234 8.641 13.438 1 86.75 64 LYS B O 1
ATOM 1567 N N . VAL B 1 65 ? 13.062 8.57 14.695 1 84.81 65 VAL B N 1
ATOM 1568 C CA . VAL B 1 65 ? 13.18 10.023 14.672 1 84.81 65 VAL B CA 1
ATOM 1569 C C . VAL B 1 65 ? 13.672 10.477 13.297 1 84.81 65 VAL B C 1
ATOM 1571 O O . VAL B 1 65 ? 13.172 11.461 12.742 1 84.81 65 VAL B O 1
ATOM 1574 N N . GLU B 1 66 ? 14.523 9.727 12.773 1 84.56 66 GLU B N 1
ATOM 1575 C CA . GLU B 1 66 ? 15.109 10.062 11.477 1 84.56 66 GLU B CA 1
ATOM 1576 C C . GLU B 1 66 ? 14.172 9.672 10.328 1 84.56 66 GLU B C 1
ATOM 1578 O O . GLU B 1 66 ? 14.133 10.344 9.297 1 84.56 66 GLU B O 1
ATOM 1583 N N . TRP B 1 67 ? 13.516 8.547 10.562 1 91.19 67 TRP B N 1
ATOM 1584 C CA . TRP B 1 67 ? 12.586 8.016 9.57 1 91.19 67 TRP B CA 1
ATOM 1585 C C . TRP B 1 67 ? 11.336 7.449 10.234 1 91.19 67 TRP B C 1
ATOM 1587 O O . TRP B 1 67 ? 11.195 6.234 10.383 1 91.19 67 TRP B O 1
ATOM 1597 N N . PHE B 1 68 ? 10.461 8.43 10.516 1 93.19 68 PHE B N 1
ATOM 1598 C CA . PHE B 1 68 ? 9.281 7.977 11.242 1 93.19 68 PHE B CA 1
ATOM 1599 C C . PHE B 1 68 ? 8.344 7.211 10.32 1 93.19 68 PHE B C 1
ATOM 1601 O O . PHE B 1 68 ? 8.328 7.441 9.109 1 93.19 68 PHE B O 1
ATOM 1608 N N . THR B 1 69 ? 7.66 6.293 10.859 1 95.62 69 THR B N 1
ATOM 1609 C CA . THR B 1 69 ? 6.762 5.379 10.156 1 95.62 69 THR B CA 1
ATOM 1610 C C . THR B 1 69 ? 5.602 4.969 11.062 1 95.62 69 THR B C 1
ATOM 1612 O O . THR B 1 69 ? 5.309 5.645 12.047 1 95.62 69 THR B O 1
ATOM 1615 N N . ALA B 1 70 ? 4.902 3.988 10.719 1 97.06 70 ALA B N 1
ATOM 1616 C CA . ALA B 1 70 ? 3.746 3.492 11.461 1 97.06 70 ALA B CA 1
ATOM 1617 C C . ALA B 1 70 ? 4.125 3.158 12.898 1 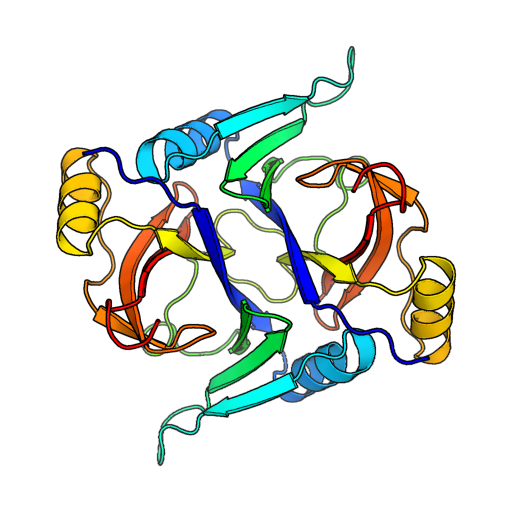97.06 70 ALA B C 1
ATOM 1619 O O . ALA B 1 70 ? 5.285 2.85 13.188 1 97.06 70 ALA B O 1
ATOM 1620 N N . ASP B 1 71 ? 3.209 3.217 13.805 1 95.38 71 ASP B N 1
ATOM 1621 C CA . ASP B 1 71 ? 3.443 2.951 15.227 1 95.38 71 ASP B CA 1
ATOM 1622 C C . ASP B 1 71 ? 3.855 1.498 15.445 1 95.38 71 ASP B C 1
ATOM 1624 O O . ASP B 1 71 ? 4.699 1.212 16.297 1 95.38 71 ASP B O 1
ATOM 1628 N N . HIS B 1 72 ? 3.242 0.626 14.641 1 95.75 72 HIS B N 1
ATOM 1629 C CA . HIS B 1 72 ? 3.496 -0.801 14.805 1 95.75 72 HIS B CA 1
ATOM 1630 C C . HIS B 1 72 ? 4.109 -1.4 13.547 1 95.75 72 HIS B C 1
ATOM 1632 O O . HIS B 1 72 ? 3.604 -2.395 13.016 1 95.75 72 HIS B O 1
ATOM 1638 N N . GLU B 1 73 ? 5.211 -0.798 13.164 1 94.06 73 GLU B N 1
ATOM 1639 C CA . GLU B 1 73 ? 5.914 -1.242 11.961 1 94.06 73 GLU B CA 1
ATOM 1640 C C . GLU B 1 73 ? 6.492 -2.643 12.148 1 94.06 73 GLU B C 1
ATOM 1642 O O . GLU B 1 73 ? 6.887 -3.014 13.25 1 94.06 73 GLU B O 1
ATOM 1647 N N . ALA B 1 74 ? 6.551 -3.412 11.062 1 95.75 74 ALA B N 1
ATOM 1648 C CA . ALA B 1 74 ? 7.152 -4.742 11.102 1 95.75 74 ALA B CA 1
ATOM 1649 C C . ALA B 1 74 ? 7.59 -5.188 9.711 1 95.75 74 ALA B C 1
ATOM 1651 O O . ALA B 1 74 ? 6.91 -4.898 8.719 1 95.75 74 ALA B O 1
ATOM 1652 N N . ALA B 1 75 ? 8.688 -5.855 9.695 1 97.5 75 ALA B N 1
ATOM 1653 C CA . ALA B 1 75 ? 9.062 -6.531 8.453 1 97.5 75 ALA B CA 1
ATOM 1654 C C . ALA B 1 75 ? 8.125 -7.699 8.156 1 97.5 75 ALA B C 1
ATOM 1656 O O . ALA B 1 75 ? 7.758 -8.453 9.062 1 97.5 75 ALA B O 1
ATOM 1657 N N . GLY B 1 76 ? 7.723 -7.809 6.887 1 98 76 GLY B N 1
ATOM 1658 C CA . GLY B 1 76 ? 6.867 -8.922 6.508 1 98 76 GLY B CA 1
ATOM 1659 C C . GLY B 1 76 ? 5.414 -8.711 6.879 1 98 76 GLY B C 1
ATOM 1660 O O . GLY B 1 76 ? 4.676 -9.68 7.086 1 98 76 GLY B O 1
ATOM 1661 N N . SER B 1 77 ? 4.977 -7.457 6.98 1 97.69 77 SER B N 1
ATOM 1662 C CA . SER B 1 77 ? 3.623 -7.18 7.445 1 97.69 77 SER B CA 1
ATOM 1663 C C . SER B 1 77 ? 2.732 -6.707 6.301 1 97.69 77 SER B C 1
ATOM 1665 O O . SER B 1 77 ? 1.523 -6.539 6.477 1 97.69 77 SER B O 1
ATOM 1667 N N . ASP B 1 78 ? 3.225 -6.52 5.145 1 98.44 78 ASP B N 1
ATOM 1668 C CA . ASP B 1 78 ? 2.492 -5.891 4.047 1 98.44 78 ASP B CA 1
ATOM 1669 C C . ASP B 1 78 ? 1.745 -6.934 3.219 1 98.44 78 ASP B C 1
ATOM 1671 O O . ASP B 1 78 ? 2.195 -8.078 3.096 1 98.44 78 ASP B O 1
ATOM 1675 N N . ASP B 1 79 ? 0.638 -6.645 2.734 1 98.69 79 ASP B N 1
ATOM 1676 C CA . ASP B 1 79 ? -0.218 -7.402 1.829 1 98.69 79 ASP B CA 1
ATOM 1677 C C . ASP B 1 79 ? -0.618 -6.562 0.618 1 98.69 79 ASP B C 1
ATOM 1679 O O . ASP B 1 79 ? -1.504 -5.711 0.713 1 98.69 79 ASP B O 1
ATOM 1683 N N . LEU B 1 80 ? 0.07 -6.797 -0.497 1 98.88 80 LEU B N 1
ATOM 1684 C CA . LEU B 1 80 ? 0.043 -5.902 -1.648 1 98.88 80 LEU B CA 1
ATOM 1685 C C . LEU B 1 80 ? -0.315 -6.66 -2.92 1 98.88 80 LEU B C 1
ATOM 1687 O O . LEU B 1 80 ? 0.215 -7.746 -3.17 1 98.88 80 LEU B O 1
ATOM 1691 N N . CYS B 1 81 ? -1.184 -6.125 -3.693 1 98.88 81 CYS B N 1
ATOM 1692 C CA . CYS B 1 81 ? -1.527 -6.68 -5 1 98.88 81 CYS B CA 1
ATOM 1693 C C . CYS B 1 81 ? -1.033 -5.777 -6.121 1 98.88 81 CYS B C 1
ATOM 1695 O O . CYS B 1 81 ? -1.465 -4.629 -6.234 1 98.88 81 CYS B O 1
ATOM 1697 N N . PHE B 1 82 ? -0.203 -6.289 -6.977 1 98.81 82 PHE B N 1
ATOM 1698 C CA . PHE B 1 82 ? 0.354 -5.551 -8.102 1 98.81 82 PHE B CA 1
ATOM 1699 C C . PHE B 1 82 ? -0.213 -6.062 -9.422 1 98.81 82 PHE B C 1
ATOM 1701 O O . PHE B 1 82 ? -0.456 -7.262 -9.57 1 98.81 82 PHE B O 1
ATOM 1708 N N . LEU B 1 83 ? -0.339 -5.156 -10.32 1 98.5 83 LEU B N 1
ATOM 1709 C CA . LEU B 1 83 ? -0.813 -5.5 -11.656 1 98.5 83 LEU B CA 1
ATOM 1710 C C . LEU B 1 83 ? 0.358 -5.711 -12.617 1 98.5 83 LEU B C 1
ATOM 1712 O O . LEU B 1 83 ? 1.367 -5.008 -12.531 1 98.5 83 LEU B O 1
ATOM 1716 N N . THR B 1 84 ? 0.189 -6.652 -13.484 1 98.31 84 THR B N 1
ATOM 1717 C CA . THR B 1 84 ? 1.143 -6.898 -14.562 1 98.31 84 THR B CA 1
ATOM 1718 C C . THR B 1 84 ? 0.417 -7.168 -15.875 1 98.31 84 THR B C 1
ATOM 1720 O O . THR B 1 84 ? -0.753 -7.559 -15.883 1 98.31 84 THR B O 1
ATOM 1723 N N . ALA B 1 85 ? 1.075 -6.941 -16.969 1 96.44 85 ALA B N 1
ATOM 1724 C CA . ALA B 1 85 ? 0.551 -7.293 -18.281 1 96.44 85 ALA B CA 1
ATOM 1725 C C . ALA B 1 85 ? 0.779 -8.773 -18.578 1 96.44 85 ALA B C 1
ATOM 1727 O O . ALA B 1 85 ? 0.204 -9.312 -19.531 1 96.44 85 ALA B O 1
ATOM 1728 N N . SER B 1 86 ? 1.684 -9.445 -17.859 1 97.12 86 SER B N 1
ATOM 1729 C CA . SER B 1 86 ? 1.959 -10.867 -18.047 1 97.12 86 SER B CA 1
ATOM 1730 C C . SER B 1 86 ? 0.732 -11.719 -17.734 1 97.12 86 SER B C 1
ATOM 1732 O O . SER B 1 86 ? -0.059 -11.367 -16.859 1 97.12 86 SER B O 1
ATOM 1734 N N . THR B 1 87 ? 0.574 -12.812 -18.422 1 96.25 87 THR B N 1
ATOM 1735 C CA . THR B 1 87 ? -0.492 -13.758 -18.109 1 96.25 87 THR B CA 1
ATOM 1736 C C . THR B 1 87 ? -0.198 -14.492 -16.812 1 96.25 87 THR B C 1
ATOM 1738 O O . THR B 1 87 ? 0.957 -14.586 -16.391 1 96.25 87 THR B O 1
ATOM 1741 N N . PRO B 1 88 ? -1.253 -15.039 -16.219 1 97.25 88 PRO B N 1
ATOM 1742 C CA . PRO B 1 88 ? -1.012 -15.836 -15.016 1 97.25 88 PRO B CA 1
ATOM 1743 C C . PRO B 1 88 ? -0.019 -16.969 -15.242 1 97.25 88 PRO B C 1
ATOM 1745 O O . PRO B 1 88 ? 0.8 -17.266 -14.375 1 97.25 88 PRO B O 1
ATOM 1748 N N . ALA B 1 89 ? -0.082 -17.578 -16.406 1 97.06 89 ALA B N 1
ATOM 1749 C CA . ALA B 1 89 ? 0.834 -18.672 -16.719 1 97.06 89 ALA B CA 1
ATOM 1750 C C . ALA B 1 89 ? 2.277 -18.172 -16.766 1 97.06 89 ALA B C 1
ATOM 1752 O O . ALA B 1 89 ? 3.191 -18.859 -16.312 1 97.06 89 ALA B O 1
ATOM 1753 N N . GLU B 1 90 ? 2.477 -17.062 -17.312 1 97.88 90 GLU B N 1
ATOM 1754 C CA . GLU B 1 90 ? 3.811 -16.469 -17.359 1 97.88 90 GLU B CA 1
ATOM 1755 C C . GLU B 1 90 ? 4.32 -16.125 -15.961 1 97.88 90 GLU B C 1
ATOM 1757 O O . GLU B 1 90 ? 5.504 -16.297 -15.672 1 97.88 90 GLU B O 1
ATOM 1762 N N . VAL B 1 91 ? 3.457 -15.617 -15.141 1 98.56 91 VAL B N 1
ATOM 1763 C CA . VAL B 1 91 ? 3.826 -15.289 -13.773 1 98.56 91 VAL B CA 1
ATOM 1764 C C . VAL B 1 91 ? 4.246 -16.562 -13.031 1 98.56 91 VAL B C 1
ATOM 1766 O O . VAL B 1 91 ? 5.281 -16.578 -12.359 1 98.56 91 VAL B O 1
ATOM 1769 N N . VAL B 1 92 ? 3.48 -17.609 -13.164 1 98.56 92 VAL B N 1
ATOM 1770 C CA . VAL B 1 92 ? 3.783 -18.875 -12.523 1 98.56 92 VAL B CA 1
ATOM 1771 C C . VAL B 1 92 ? 5.145 -19.391 -12.992 1 98.56 92 VAL B C 1
ATOM 1773 O O . VAL B 1 92 ? 5.988 -19.766 -12.18 1 98.56 92 VAL B O 1
ATOM 1776 N N . ALA B 1 93 ? 5.34 -19.406 -14.273 1 98.5 93 ALA B N 1
ATOM 1777 C CA . ALA B 1 93 ? 6.605 -19.859 -14.836 1 98.5 93 ALA B CA 1
ATOM 1778 C C . ALA B 1 93 ? 7.777 -19.047 -14.312 1 98.5 93 ALA B C 1
ATOM 1780 O O . ALA B 1 93 ? 8.836 -19.578 -13.992 1 98.5 93 ALA B O 1
ATOM 1781 N N . HIS B 1 94 ? 7.605 -17.781 -14.273 1 98.5 94 HIS B N 1
ATOM 1782 C CA . HIS B 1 94 ? 8.625 -16.859 -13.797 1 98.5 94 HIS B CA 1
ATOM 1783 C C . HIS B 1 94 ? 9 -17.156 -12.344 1 98.5 94 HIS B C 1
ATOM 1785 O O . HIS B 1 94 ? 10.18 -17.219 -12.008 1 98.5 94 HIS B O 1
ATOM 1791 N N . LEU B 1 95 ? 7.98 -17.25 -11.469 1 98.62 95 LEU B N 1
ATOM 1792 C CA . LEU B 1 95 ? 8.234 -17.531 -10.062 1 98.62 95 LEU B CA 1
ATOM 1793 C C . LEU B 1 95 ? 8.969 -18.859 -9.898 1 98.62 95 LEU B C 1
ATOM 1795 O O . LEU B 1 95 ? 9.945 -18.953 -9.148 1 98.62 95 LEU B O 1
ATOM 1799 N N . LYS B 1 96 ? 8.578 -19.859 -10.586 1 98.19 96 LYS B N 1
ATOM 1800 C CA . LYS B 1 96 ? 9.227 -21.172 -10.523 1 98.19 96 LYS B CA 1
ATOM 1801 C C . LYS B 1 96 ? 10.672 -21.094 -11 1 98.19 96 LYS B C 1
ATOM 1803 O O . LYS B 1 96 ? 11.57 -21.641 -10.359 1 98.19 96 LYS B O 1
ATOM 1808 N N . ALA B 1 97 ? 10.844 -20.453 -12.039 1 98.19 97 ALA B N 1
ATOM 1809 C CA . ALA B 1 97 ? 12.18 -20.328 -12.617 1 98.19 97 ALA B CA 1
ATOM 1810 C C . ALA B 1 97 ? 13.125 -19.609 -11.648 1 98.19 97 ALA B C 1
ATOM 1812 O O . ALA B 1 97 ? 14.344 -19.812 -11.711 1 98.19 97 ALA B O 1
ATOM 1813 N N . ASN B 1 98 ? 12.562 -18.812 -10.805 1 98.19 98 ASN B N 1
ATOM 1814 C CA . ASN B 1 98 ? 13.375 -18.047 -9.875 1 98.19 98 ASN B CA 1
ATOM 1815 C C . ASN B 1 98 ? 13.359 -18.656 -8.477 1 98.19 98 ASN B C 1
ATOM 1817 O O . ASN B 1 98 ? 13.828 -18.031 -7.516 1 98.19 98 ASN B O 1
ATOM 1821 N N . GLY B 1 99 ? 12.711 -19.75 -8.336 1 98 99 GLY B N 1
ATOM 1822 C CA . GLY B 1 99 ? 12.719 -20.484 -7.074 1 98 99 GLY B CA 1
ATOM 1823 C C . GLY B 1 99 ? 11.805 -19.875 -6.027 1 98 99 GLY B C 1
ATOM 1824 O O . GLY B 1 99 ? 12.031 -20.031 -4.828 1 98 99 GLY B O 1
ATOM 1825 N N . VAL B 1 100 ? 10.859 -19.125 -6.438 1 98.44 100 VAL B N 1
ATOM 1826 C CA . VAL B 1 100 ? 9.922 -18.5 -5.508 1 98.44 100 VAL B CA 1
ATOM 1827 C C . VAL B 1 100 ? 8.711 -19.422 -5.316 1 98.44 100 VAL B C 1
ATOM 1829 O O . VAL B 1 100 ? 8.055 -19.797 -6.289 1 98.44 100 VAL B O 1
ATOM 1832 N N . LYS B 1 101 ? 8.43 -19.734 -4.07 1 98.44 101 LYS B N 1
ATOM 1833 C CA . LYS B 1 101 ? 7.285 -20.578 -3.752 1 98.44 101 LYS B CA 1
ATOM 1834 C C . LYS B 1 101 ? 5.973 -19.844 -4.012 1 98.44 101 LYS B C 1
ATOM 1836 O O . LYS B 1 101 ? 5.809 -18.688 -3.598 1 98.44 101 LYS B O 1
ATOM 1841 N N . ILE B 1 102 ? 5.086 -20.531 -4.695 1 98.69 102 ILE B N 1
ATOM 1842 C CA . ILE B 1 102 ? 3.744 -20.016 -4.914 1 98.69 102 ILE B CA 1
ATOM 1843 C C . ILE B 1 102 ? 2.838 -20.406 -3.75 1 98.69 102 ILE B C 1
ATOM 1845 O O . ILE B 1 102 ? 2.725 -21.594 -3.424 1 98.69 102 ILE B O 1
ATOM 1849 N N . GLU B 1 103 ? 2.256 -19.469 -3.141 1 98.19 103 GLU B N 1
ATOM 1850 C CA . GLU B 1 103 ? 1.341 -19.719 -2.031 1 98.19 103 GLU B CA 1
ATOM 1851 C C . GLU B 1 103 ? -0.029 -20.172 -2.537 1 98.19 103 GLU B C 1
ATOM 1853 O O . GLU B 1 103 ? -0.667 -21.031 -1.937 1 98.19 103 GLU B O 1
ATOM 1858 N N . GLU B 1 104 ? -0.458 -19.469 -3.533 1 98 104 GLU B N 1
ATOM 1859 C CA . GLU B 1 104 ? -1.758 -19.75 -4.137 1 98 104 GLU B CA 1
ATOM 1860 C C . GLU B 1 104 ? -1.837 -19.188 -5.555 1 98 104 GLU B C 1
ATOM 1862 O O . GLU B 1 104 ? -1.32 -18.109 -5.828 1 98 104 GLU B O 1
ATOM 1867 N N . GLY B 1 105 ? -2.545 -19.969 -6.359 1 97.06 105 GLY B N 1
ATOM 1868 C CA . GLY B 1 105 ? -2.902 -19.453 -7.668 1 97.06 105 GLY B CA 1
ATOM 1869 C C . GLY B 1 105 ? -2.377 -20.297 -8.812 1 97.06 105 GLY B C 1
ATOM 1870 O O . GLY B 1 105 ? -1.617 -21.234 -8.594 1 97.06 105 GLY B O 1
ATOM 1871 N N . PRO B 1 106 ? -2.734 -19.906 -9.953 1 97.94 106 PRO B N 1
ATOM 1872 C CA . PRO B 1 106 ? -3.623 -18.781 -10.273 1 97.94 106 PRO B CA 1
ATOM 1873 C C . PRO B 1 106 ? -5.047 -19 -9.773 1 97.94 106 PRO B C 1
ATOM 1875 O O . PRO B 1 106 ? -5.555 -20.125 -9.812 1 97.94 106 PRO B O 1
ATOM 1878 N N . VAL B 1 107 ? -5.664 -17.891 -9.281 1 97.62 107 VAL B N 1
ATOM 1879 C CA . VAL B 1 107 ? -7.031 -17.953 -8.766 1 97.62 107 VAL B CA 1
ATOM 1880 C C . VAL B 1 107 ? -7.75 -16.641 -9.094 1 97.62 107 VAL B C 1
ATOM 1882 O O . VAL B 1 107 ? -7.117 -15.594 -9.234 1 97.62 107 VAL B O 1
ATOM 1885 N N . ALA B 1 108 ? -9.047 -16.703 -9.25 1 95.94 108 ALA B N 1
ATOM 1886 C CA . ALA B 1 108 ? -9.852 -15.492 -9.438 1 95.94 108 ALA B CA 1
ATOM 1887 C C . ALA B 1 108 ? -10.023 -14.734 -8.117 1 95.94 108 ALA B C 1
ATOM 1889 O O . ALA B 1 108 ? -10.32 -15.336 -7.082 1 95.94 108 ALA B O 1
ATOM 1890 N N . LYS B 1 109 ? -9.766 -13.5 -8.195 1 94.81 109 LYS B N 1
ATOM 1891 C CA . LYS B 1 109 ? -9.953 -12.617 -7.051 1 94.81 109 LYS B CA 1
ATOM 1892 C C . LYS B 1 109 ? -10.617 -11.305 -7.469 1 94.81 109 LYS B C 1
ATOM 1894 O O . LYS B 1 109 ? -10.641 -10.969 -8.648 1 94.81 109 LYS B O 1
ATOM 1899 N N . GLN B 1 110 ? -11.133 -10.609 -6.504 1 92.56 110 GLN B N 1
ATOM 1900 C CA . GLN B 1 110 ? -11.766 -9.328 -6.785 1 92.56 110 GLN B CA 1
ATOM 1901 C C . GLN B 1 110 ? -10.773 -8.18 -6.633 1 92.56 110 GLN B C 1
ATOM 1903 O O . GLN B 1 110 ? -10.312 -7.891 -5.527 1 92.56 110 GLN B O 1
ATOM 1908 N N . GLY B 1 111 ? -10.516 -7.551 -7.734 1 95.69 111 GLY B N 1
ATOM 1909 C CA . GLY B 1 111 ? -9.68 -6.363 -7.719 1 95.69 111 GLY B CA 1
ATOM 1910 C C . GLY B 1 111 ? -10.477 -5.078 -7.574 1 95.69 111 GLY B C 1
ATOM 1911 O O . GLY B 1 111 ? -11.68 -5.113 -7.309 1 95.69 111 GLY B O 1
ATOM 1912 N N . ALA B 1 112 ? -9.805 -3.994 -7.656 1 96.06 112 ALA B N 1
ATOM 1913 C CA . ALA B 1 112 ? -10.422 -2.682 -7.504 1 96.06 112 ALA B CA 1
ATOM 1914 C C . ALA B 1 112 ? -11.383 -2.393 -8.656 1 96.06 112 ALA B C 1
ATOM 1916 O O . ALA B 1 112 ? -12.359 -1.661 -8.484 1 96.06 112 ALA B O 1
ATOM 1917 N N . ARG B 1 113 ? -11.133 -2.973 -9.758 1 95.38 113 ARG B N 1
ATOM 1918 C CA . ARG B 1 113 ? -11.898 -2.594 -10.945 1 95.38 113 ARG B CA 1
ATOM 1919 C C . ARG B 1 113 ? -12.578 -3.807 -11.562 1 95.38 113 ARG B C 1
ATOM 1921 O O . ARG B 1 113 ? -13.086 -3.736 -12.688 1 95.38 113 ARG B O 1
ATOM 1928 N N . GLY B 1 114 ? -12.531 -4.922 -10.93 1 93.38 114 GLY B N 1
ATOM 1929 C CA . GLY B 1 114 ? -13.141 -6.137 -11.445 1 93.38 114 GLY B CA 1
ATOM 1930 C C . GLY B 1 114 ? -12.383 -7.395 -11.062 1 93.38 114 GLY B C 1
ATOM 1931 O O . GLY B 1 114 ? -11.57 -7.379 -10.133 1 93.38 114 GLY B O 1
ATOM 1932 N N . THR B 1 115 ? -12.664 -8.461 -11.75 1 95.38 115 THR B N 1
ATOM 1933 C CA . THR B 1 115 ? -12.078 -9.758 -11.43 1 95.38 115 THR B CA 1
ATOM 1934 C C . THR B 1 115 ? -10.641 -9.836 -11.93 1 95.38 115 THR B C 1
ATOM 1936 O O . THR B 1 115 ? -10.359 -9.5 -13.078 1 95.38 115 THR B O 1
ATOM 1939 N N . LEU B 1 116 ? -9.828 -10.289 -11.039 1 96.88 116 LEU B N 1
ATOM 1940 C CA . LEU B 1 116 ? -8.422 -10.516 -11.336 1 96.88 116 LEU B CA 1
ATOM 1941 C C . LEU B 1 116 ? -8.125 -12.008 -11.453 1 96.88 116 LEU B C 1
ATOM 1943 O O . LEU B 1 116 ? -8.891 -12.836 -10.961 1 96.88 116 LEU B O 1
ATOM 1947 N N . ARG B 1 117 ? -7.066 -12.305 -12.164 1 98 117 ARG B N 1
ATOM 1948 C CA . ARG B 1 117 ? -6.363 -13.578 -11.992 1 98 117 ARG B CA 1
ATOM 1949 C C . ARG B 1 117 ? -5.039 -13.375 -11.266 1 98 117 ARG B C 1
ATOM 1951 O O . ARG B 1 117 ? -4.152 -12.68 -11.766 1 98 117 ARG B O 1
ATOM 1958 N N . SER B 1 118 ? -4.961 -14.078 -10.109 1 98.25 118 SER B N 1
ATOM 1959 C CA . SER B 1 118 ? -3.896 -13.703 -9.188 1 98.25 118 SER B CA 1
ATOM 1960 C C . SER B 1 118 ? -3.002 -14.891 -8.859 1 98.25 118 SER B C 1
ATOM 1962 O O . SER B 1 118 ? -3.469 -16.031 -8.805 1 98.25 118 SER B O 1
ATOM 1964 N N . VAL B 1 119 ? -1.788 -14.633 -8.695 1 98.81 119 VAL B N 1
ATOM 1965 C CA . VAL B 1 119 ? -0.805 -15.555 -8.133 1 98.81 119 VAL B CA 1
ATOM 1966 C C . VAL B 1 119 ? -0.174 -14.938 -6.887 1 98.81 119 VAL B C 1
ATOM 1968 O O . VAL B 1 119 ? 0.268 -13.789 -6.906 1 98.81 119 VAL B O 1
ATOM 1971 N N . TYR B 1 120 ? -0.156 -15.719 -5.816 1 98.75 120 TYR B N 1
ATOM 1972 C CA . TYR B 1 120 ? 0.342 -15.219 -4.539 1 98.75 120 TYR B CA 1
ATOM 1973 C C . TYR B 1 120 ? 1.703 -15.82 -4.215 1 98.75 120 TYR B C 1
ATOM 1975 O O . TYR B 1 120 ? 1.93 -17.016 -4.426 1 98.75 120 TYR B O 1
ATOM 1983 N N . CYS B 1 121 ? 2.553 -15.031 -3.67 1 98.75 121 CYS B N 1
ATOM 1984 C CA . CYS B 1 121 ? 3.83 -15.477 -3.123 1 98.75 121 CYS B CA 1
ATOM 1985 C C . CYS B 1 121 ? 4.25 -14.602 -1.946 1 98.75 121 CYS B C 1
ATOM 1987 O O . CYS B 1 121 ? 3.49 -13.734 -1.508 1 98.75 121 CYS B O 1
ATOM 1989 N N . ARG B 1 122 ? 5.383 -14.875 -1.404 1 98.75 122 ARG B N 1
ATOM 1990 C CA . ARG B 1 122 ? 5.875 -14.102 -0.268 1 98.75 122 ARG B CA 1
ATOM 1991 C C . ARG B 1 122 ? 7.203 -13.438 -0.596 1 98.75 122 ARG B C 1
ATOM 1993 O O . ARG B 1 122 ? 8.062 -14.031 -1.241 1 98.75 122 ARG B O 1
ATOM 2000 N N . ASP B 1 123 ? 7.348 -12.211 -0.155 1 98.69 123 ASP B N 1
ATOM 2001 C CA . ASP B 1 123 ? 8.656 -11.586 -0.279 1 98.69 123 ASP B CA 1
ATOM 2002 C C . ASP B 1 123 ? 9.625 -12.109 0.779 1 98.69 123 ASP B C 1
ATOM 2004 O O . ASP B 1 123 ? 9.258 -12.961 1.595 1 98.69 123 ASP B O 1
ATOM 2008 N N . PRO B 1 124 ? 10.852 -11.703 0.871 1 98.62 124 PRO B N 1
ATOM 2009 C CA . PRO B 1 124 ? 11.867 -12.328 1.725 1 98.62 124 PRO B CA 1
ATOM 2010 C C . PRO B 1 124 ? 11.523 -12.242 3.211 1 98.62 124 PRO B C 1
ATOM 2012 O O . PRO B 1 124 ? 11.969 -13.07 4.004 1 98.62 124 PRO B O 1
ATOM 2015 N N . ASP B 1 125 ? 10.773 -11.219 3.625 1 98.69 125 ASP B N 1
ATOM 2016 C CA . ASP B 1 125 ? 10.469 -11.039 5.043 1 98.69 125 ASP B CA 1
ATOM 2017 C C . ASP B 1 125 ? 9.109 -11.625 5.395 1 98.69 125 ASP B C 1
ATOM 2019 O O . ASP B 1 125 ? 8.727 -11.672 6.562 1 98.69 125 ASP B O 1
ATOM 2023 N N . GLY B 1 126 ? 8.328 -12.039 4.332 1 98.5 126 GLY B N 1
ATOM 2024 C CA . GLY B 1 126 ? 7.074 -12.711 4.645 1 98.5 126 GLY B CA 1
ATOM 2025 C C . GLY B 1 126 ? 5.852 -11.875 4.297 1 98.5 126 GLY B C 1
ATOM 2026 O O . GLY B 1 126 ? 4.719 -12.281 4.566 1 98.5 126 GLY B O 1
ATOM 2027 N N . SER B 1 127 ? 6.023 -10.688 3.736 1 98.62 127 SER B N 1
ATOM 2028 C CA . SER B 1 127 ? 4.871 -9.977 3.199 1 98.62 127 SER B CA 1
ATOM 2029 C C . SER B 1 127 ? 4.184 -10.781 2.102 1 98.62 127 SER B C 1
ATOM 2031 O O . SER B 1 127 ? 4.832 -11.547 1.387 1 98.62 127 SER B O 1
ATOM 2033 N N . LEU B 1 128 ? 2.861 -10.617 2.047 1 98.75 128 LEU B N 1
ATOM 2034 C CA . LEU B 1 128 ? 2.098 -11.297 1.004 1 98.75 128 LEU B CA 1
ATOM 2035 C C . LEU B 1 128 ? 2.037 -10.453 -0.261 1 98.75 128 LEU B C 1
ATOM 2037 O O . LEU B 1 128 ? 1.605 -9.297 -0.219 1 98.75 128 LEU B O 1
ATOM 2041 N N . ILE B 1 129 ? 2.506 -11.031 -1.334 1 98.88 129 ILE B N 1
ATOM 2042 C CA . ILE B 1 129 ? 2.535 -10.344 -2.621 1 98.88 129 ILE B CA 1
ATOM 2043 C C . ILE B 1 129 ? 1.6 -11.047 -3.602 1 98.88 129 ILE B C 1
ATOM 2045 O O . ILE B 1 129 ? 1.701 -12.258 -3.809 1 98.88 129 ILE B O 1
ATOM 2049 N N . GLU B 1 130 ? 0.693 -10.328 -4.059 1 98.88 130 GLU B N 1
ATOM 2050 C CA . GLU B 1 130 ? -0.235 -10.773 -5.094 1 98.88 130 GLU B CA 1
ATOM 2051 C C . GLU B 1 130 ? 0.108 -10.148 -6.445 1 98.88 130 GLU B C 1
ATOM 2053 O O . GLU B 1 130 ? 0.173 -8.922 -6.574 1 98.88 130 GLU B O 1
ATOM 2058 N N . ILE B 1 131 ? 0.388 -10.961 -7.434 1 98.75 131 ILE B N 1
ATOM 2059 C CA . ILE B 1 131 ? 0.667 -10.523 -8.797 1 98.75 131 ILE B CA 1
ATOM 2060 C C . ILE B 1 131 ? -0.518 -10.859 -9.703 1 98.75 131 ILE B C 1
ATOM 2062 O O . ILE B 1 131 ? -0.845 -12.031 -9.891 1 98.75 131 ILE B O 1
ATOM 2066 N N . SER B 1 132 ? -1.094 -9.773 -10.273 1 98.5 132 SER B N 1
ATOM 2067 C CA . SER B 1 132 ? -2.412 -10 -10.859 1 98.5 132 SER B CA 1
ATOM 2068 C C . SER B 1 132 ? -2.525 -9.359 -12.234 1 98.5 132 SER B C 1
ATOM 2070 O O . SER B 1 132 ? -1.816 -8.398 -12.539 1 98.5 132 SER B O 1
ATOM 2072 N N . SER B 1 133 ? -3.418 -9.93 -13.047 1 97.31 133 SER B N 1
ATOM 2073 C CA . SER B 1 133 ? -3.84 -9.328 -14.305 1 97.31 133 SER B CA 1
ATOM 2074 C C . SER B 1 133 ? -5.355 -9.367 -14.453 1 97.31 133 SER B C 1
ATOM 2076 O O . SER B 1 133 ? -6.012 -10.281 -13.953 1 97.31 133 SER B O 1
ATOM 2078 N N . TYR B 1 134 ? -5.895 -8.305 -15.07 1 93.94 134 TYR B N 1
ATOM 2079 C CA . TYR B 1 134 ? -7.316 -8.289 -15.391 1 93.94 134 TYR B CA 1
ATOM 2080 C C . TYR B 1 134 ? -7.602 -9.117 -16.641 1 93.94 134 TYR B C 1
ATOM 2082 O O . TYR B 1 134 ? -6.805 -9.125 -17.578 1 93.94 134 TYR B O 1
ATOM 2090 N N . GLU B 1 135 ? -8.57 -9.906 -16.594 1 78.31 135 GLU B N 1
ATOM 2091 C CA . GLU B 1 135 ? -8.953 -10.711 -17.75 1 78.31 135 GLU B CA 1
ATOM 2092 C C .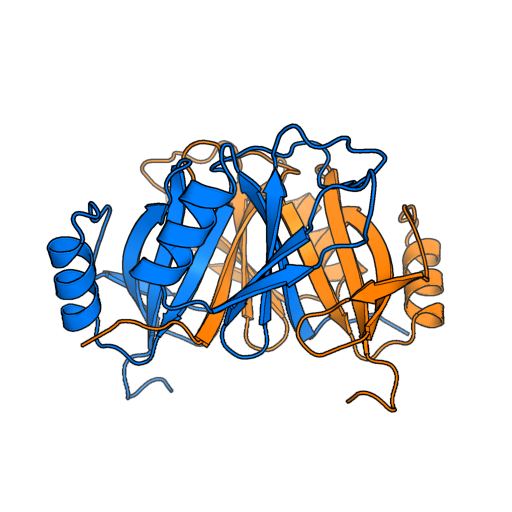 GLU B 1 135 ? -9.453 -9.828 -18.891 1 78.31 135 GLU B C 1
ATOM 2094 O O . GLU B 1 135 ? -10.055 -8.781 -18.656 1 78.31 135 GLU B O 1
ATOM 2099 N N . ASP B 1 136 ? -8.781 -9.727 -20.141 1 63.28 136 ASP B N 1
ATOM 2100 C CA . ASP B 1 136 ? -8.984 -8.984 -21.375 1 63.28 136 ASP B CA 1
ATOM 2101 C C . ASP B 1 136 ? -10.438 -8.523 -21.5 1 63.28 136 ASP B C 1
ATOM 2103 O O . ASP B 1 136 ? -10.703 -7.43 -22 1 63.28 136 ASP B O 1
ATOM 2107 N N . GLY B 1 137 ? -11.555 -9.07 -21.031 1 51.19 137 GLY B N 1
ATOM 2108 C CA . GLY B 1 137 ? -12.93 -8.633 -21.234 1 51.19 137 GLY B CA 1
ATOM 2109 C C . GLY B 1 137 ? -13.406 -7.668 -20.156 1 51.19 137 GLY B C 1
ATOM 2110 O O . GLY B 1 137 ? -14.484 -7.086 -20.281 1 51.19 137 GLY B O 1
ATOM 2111 N N . ALA B 1 138 ? -13.078 -7.734 -18.984 1 45.28 138 ALA B N 1
ATOM 2112 C CA . ALA B 1 138 ? -13.469 -6.848 -17.891 1 45.28 138 ALA B CA 1
ATOM 2113 C C . ALA B 1 138 ? -12.578 -5.609 -17.844 1 45.28 138 ALA B C 1
ATOM 2115 O O . ALA B 1 138 ? -12.586 -4.871 -16.844 1 45.28 138 ALA B O 1
ATOM 2116 N N . LYS B 1 139 ? -11.906 -5.207 -18.812 1 34.75 139 LYS B N 1
ATOM 2117 C CA . LYS B 1 139 ? -11 -4.062 -18.75 1 34.75 139 LYS B CA 1
ATOM 2118 C C . LYS B 1 139 ? -11.766 -2.77 -18.484 1 34.75 139 LYS B C 1
ATOM 2120 O O . LYS B 1 139 ? -12.805 -2.521 -19.109 1 34.75 139 LYS B O 1
#

Nearest PDB structures (foldseek):
  3ey7-assembly1_B  TM=9.640E-01  e=1.010E-17  Vibrio cholerae
  3ey8-assembly1_A  TM=9.341E-01  e=3.390E-17  Vibrio cholerae
  3hnq-assembly1_A  TM=9.602E-01  e=1.777E-16  Salmonella enterica subsp. enterica serovar Typhimurium
  3zw5-assembly1_B  TM=9.598E-01  e=4.924E-16  Homo sapiens
  3zw5-assembly1_A  TM=9.058E-01  e=4.620E-16  Homo sapiens

pLDDT: mean 93.88, std 10.35, range [34.75, 98.88]